Protein AF-A0A8C6R0K9-F1 (afdb_monomer_lite)

Structure (mmCIF, N/CA/C/O backbone):
data_AF-A0A8C6R0K9-F1
#
_entry.id   AF-A0A8C6R0K9-F1
#
loop_
_atom_site.group_PDB
_atom_site.id
_atom_site.type_symbol
_atom_site.label_atom_id
_atom_site.label_alt_id
_atom_site.label_comp_id
_atom_site.label_asym_id
_atom_site.label_entity_id
_atom_site.label_seq_id
_atom_site.pdbx_PDB_ins_code
_atom_site.Cartn_x
_atom_site.Cartn_y
_atom_site.Cartn_z
_atom_site.occupancy
_atom_site.B_iso_or_equiv
_atom_site.auth_seq_id
_atom_site.auth_comp_id
_atom_site.auth_asym_id
_atom_site.auth_atom_id
_atom_site.pdbx_PDB_model_num
ATOM 1 N N . ILE A 1 1 ? -20.930 -14.551 5.138 1.00 81.31 1 ILE A N 1
ATOM 2 C CA . ILE A 1 1 ? -21.920 -14.758 4.053 1.00 81.31 1 ILE A CA 1
ATOM 3 C C . ILE A 1 1 ? -21.919 -13.466 3.255 1.00 81.31 1 ILE A C 1
ATOM 5 O O . ILE A 1 1 ? -22.167 -12.440 3.881 1.00 81.31 1 ILE A O 1
ATOM 9 N N . PRO A 1 2 ? -21.543 -13.492 1.968 1.00 86.44 2 PRO A N 1
ATOM 10 C CA . PRO A 1 2 ? -21.467 -12.281 1.154 1.00 86.44 2 PRO A CA 1
ATOM 11 C C . PRO A 1 2 ? -22.854 -11.650 0.976 1.00 86.44 2 PRO A C 1
ATOM 13 O O . PRO A 1 2 ? -23.863 -12.355 0.981 1.00 86.44 2 PRO A O 1
ATOM 16 N N . VAL A 1 3 ? -22.896 -10.326 0.847 1.00 86.94 3 VAL A N 1
ATOM 17 C CA . VAL A 1 3 ? -24.124 -9.518 0.696 1.00 86.94 3 VAL A CA 1
ATOM 18 C C . VAL A 1 3 ? -24.186 -8.876 -0.693 1.00 86.94 3 VAL A C 1
ATOM 20 O O . VAL A 1 3 ? -25.257 -8.560 -1.212 1.00 86.94 3 VAL A O 1
ATOM 23 N N . THR A 1 4 ? -23.033 -8.683 -1.323 1.00 88.62 4 THR A N 1
ATOM 24 C CA . THR A 1 4 ? -22.867 -8.068 -2.635 1.00 88.62 4 THR A CA 1
ATOM 25 C C . THR A 1 4 ? -22.781 -9.118 -3.736 1.00 88.62 4 THR A C 1
ATOM 27 O O . THR A 1 4 ? -22.272 -10.223 -3.549 1.00 88.62 4 THR A O 1
ATOM 30 N N . LYS A 1 5 ? -23.221 -8.744 -4.944 1.00 88.75 5 LYS A N 1
ATOM 31 C CA . LYS A 1 5 ? -23.063 -9.582 -6.146 1.00 88.75 5 LYS A CA 1
ATOM 32 C C . LYS A 1 5 ? -21.599 -9.978 -6.365 1.00 88.75 5 LYS A C 1
ATOM 34 O O . LYS A 1 5 ? -21.333 -11.112 -6.740 1.00 88.75 5 LYS A O 1
ATOM 39 N N . LEU A 1 6 ? -20.670 -9.053 -6.106 1.00 88.69 6 LEU A N 1
ATOM 40 C CA . LEU A 1 6 ? -19.233 -9.297 -6.202 1.00 88.69 6 LEU A CA 1
ATOM 41 C C . LEU A 1 6 ? -18.771 -10.349 -5.188 1.00 88.69 6 LEU A C 1
ATOM 43 O O . LEU A 1 6 ? -18.130 -11.317 -5.582 1.00 88.69 6 LEU A O 1
ATOM 47 N N . GLY A 1 7 ? -19.156 -10.204 -3.917 1.00 89.31 7 GLY A N 1
ATOM 48 C CA . GLY A 1 7 ? -18.812 -11.156 -2.862 1.00 89.31 7 GLY A CA 1
ATOM 49 C C . GLY A 1 7 ? -19.289 -12.575 -3.162 1.00 89.31 7 GLY A C 1
ATOM 50 O O . GLY A 1 7 ? -18.541 -13.529 -2.966 1.00 89.31 7 GLY A O 1
ATOM 51 N N . HIS A 1 8 ? -20.493 -12.732 -3.725 1.00 88.75 8 HIS A N 1
ATOM 52 C CA . HIS A 1 8 ? -20.971 -14.040 -4.185 1.00 88.75 8 HIS A CA 1
ATOM 53 C C . HIS A 1 8 ? -20.114 -14.609 -5.322 1.00 88.75 8 HIS A C 1
ATOM 55 O O . HIS A 1 8 ? -19.736 -15.774 -5.270 1.00 88.75 8 HIS A O 1
ATOM 61 N N . LEU A 1 9 ? -19.762 -13.800 -6.327 1.00 89.69 9 LEU A N 1
ATOM 62 C CA . LEU A 1 9 ? -18.919 -14.257 -7.438 1.00 89.69 9 LEU A CA 1
ATOM 63 C C . LEU A 1 9 ? -17.517 -14.682 -6.984 1.00 89.69 9 LEU A C 1
ATOM 65 O O . LEU A 1 9 ? -16.972 -15.642 -7.530 1.00 89.69 9 LEU A O 1
ATOM 69 N N . VAL A 1 10 ? -16.946 -13.989 -5.999 1.00 90.25 10 VAL A N 1
ATOM 70 C CA . VAL A 1 10 ? -15.640 -14.328 -5.417 1.00 90.25 10 VAL A CA 1
ATOM 71 C C . VAL A 1 10 ? -15.744 -15.602 -4.579 1.00 90.25 10 VAL A C 1
ATOM 73 O O . VAL A 1 10 ? -14.972 -16.535 -4.784 1.00 90.25 10 VAL A O 1
ATOM 76 N N . ASN A 1 11 ? -16.748 -15.696 -3.704 1.00 89.88 11 ASN A N 1
ATOM 77 C CA . ASN A 1 11 ? -16.975 -16.877 -2.868 1.00 89.88 11 ASN A CA 1
ATOM 78 C C . ASN A 1 11 ? -17.251 -18.146 -3.697 1.00 89.88 11 ASN A C 1
ATOM 80 O O . ASN A 1 11 ? -16.808 -19.234 -3.338 1.00 89.88 11 ASN A O 1
ATOM 84 N N . ASP A 1 12 ? -17.931 -18.001 -4.836 1.00 89.00 12 ASP A N 1
ATOM 85 C CA . ASP A 1 12 ? -18.237 -19.095 -5.764 1.00 89.00 12 ASP A CA 1
ATOM 86 C C . ASP A 1 12 ? -17.083 -19.377 -6.761 1.00 89.00 12 ASP A C 1
ATOM 88 O O . ASP A 1 12 ? -17.256 -20.130 -7.725 1.00 89.00 12 ASP A O 1
ATOM 92 N N . MET A 1 13 ? -15.905 -18.770 -6.549 1.00 87.62 13 MET A N 1
ATOM 93 C CA . MET A 1 13 ? -14.679 -18.899 -7.358 1.00 87.62 13 MET A CA 1
ATOM 94 C C . MET A 1 13 ? -14.855 -18.581 -8.854 1.00 87.62 13 MET A C 1
ATOM 96 O O . MET A 1 13 ? -14.167 -19.146 -9.713 1.00 87.62 13 MET A O 1
ATOM 100 N N . LYS A 1 14 ? -15.790 -17.687 -9.199 1.00 87.69 14 LYS A N 1
ATOM 101 C CA . LYS A 1 14 ? -15.983 -17.213 -10.581 1.00 87.69 14 LYS A CA 1
ATOM 102 C C . LYS A 1 14 ? -14.959 -16.157 -10.966 1.00 87.69 14 LYS A C 1
ATOM 104 O O . LYS A 1 14 ? -14.466 -16.193 -12.087 1.00 87.69 14 LYS A O 1
ATOM 109 N N . ILE A 1 15 ? -14.641 -15.272 -10.027 1.00 87.25 15 ILE A N 1
ATOM 110 C CA . ILE A 1 15 ? -13.571 -14.282 -10.149 1.00 87.25 15 ILE A CA 1
ATOM 111 C C . ILE A 1 15 ? -12.335 -14.867 -9.479 1.00 87.25 15 ILE A C 1
ATOM 113 O O . ILE A 1 15 ? -12.390 -15.244 -8.307 1.00 87.25 15 ILE A O 1
ATOM 117 N N . LYS A 1 16 ? -11.241 -14.985 -10.232 1.00 83.44 16 LYS A N 1
ATOM 118 C CA . LYS A 1 16 ? -10.017 -15.657 -9.761 1.00 83.44 16 LYS A CA 1
ATOM 119 C C . LYS A 1 16 ? -8.921 -14.694 -9.330 1.00 83.44 16 LYS A C 1
ATOM 121 O O . LYS A 1 16 ? -8.018 -15.117 -8.615 1.00 83.44 16 LYS A O 1
ATOM 126 N N . SER A 1 17 ? -8.978 -13.440 -9.768 1.00 84.44 17 SER A N 1
ATOM 127 C CA . SER A 1 17 ? -7.954 -12.439 -9.481 1.00 84.44 17 SER A CA 1
ATOM 128 C C . SER A 1 17 ? -8.564 -11.089 -9.115 1.00 84.44 17 SER A C 1
ATOM 130 O O . SER A 1 17 ? -9.645 -10.719 -9.578 1.00 84.44 17 SER A O 1
ATOM 132 N N . LEU A 1 18 ? -7.835 -10.328 -8.294 1.00 82.62 18 LEU A N 1
ATOM 133 C CA . LEU A 1 18 ? -8.159 -8.931 -7.992 1.00 82.62 18 LEU A CA 1
ATOM 134 C C . LEU A 1 18 ? -8.084 -8.046 -9.244 1.00 82.62 18 LEU A C 1
ATOM 136 O O . LEU A 1 18 ? -8.864 -7.107 -9.370 1.00 82.62 18 LEU A O 1
ATOM 140 N N . GLU A 1 19 ? -7.207 -8.376 -10.197 1.00 80.88 19 GLU A N 1
ATOM 141 C CA . GLU A 1 19 ? -7.066 -7.666 -11.474 1.00 80.88 19 GLU A CA 1
ATOM 142 C C . GLU A 1 19 ? -8.391 -7.583 -12.242 1.00 80.88 19 GLU A C 1
ATOM 144 O O . GLU A 1 19 ? -8.747 -6.515 -12.730 1.00 80.88 19 GLU A O 1
ATOM 149 N N . GLU A 1 20 ? -9.173 -8.667 -12.294 1.00 83.56 20 GLU A N 1
ATOM 150 C CA . GLU A 1 20 ? -10.482 -8.670 -12.963 1.00 83.56 20 GLU A CA 1
ATOM 151 C C . GLU A 1 20 ? -11.452 -7.649 -12.345 1.00 83.56 20 GLU A C 1
ATOM 153 O O . GLU A 1 20 ? -12.212 -6.994 -13.057 1.00 83.56 20 GLU A O 1
ATOM 158 N N . ILE A 1 21 ? -11.416 -7.475 -11.022 1.00 86.88 21 ILE A N 1
ATOM 159 C CA . ILE A 1 21 ? -12.263 -6.510 -10.299 1.00 86.88 21 ILE A CA 1
ATOM 160 C C . ILE A 1 21 ? -11.846 -5.079 -10.654 1.00 86.88 21 ILE A C 1
ATOM 162 O O . ILE A 1 21 ? -12.682 -4.204 -10.905 1.00 86.88 21 ILE A O 1
ATOM 166 N N . TYR A 1 22 ? -10.537 -4.890 -10.707 1.00 83.12 22 TYR A N 1
ATOM 167 C CA . TYR A 1 22 ? -9.827 -3.660 -10.990 1.00 83.12 22 TYR A CA 1
ATOM 168 C C . TYR A 1 22 ? -10.049 -3.140 -12.415 1.00 83.12 22 TYR A C 1
ATOM 170 O O . TYR A 1 22 ? -10.328 -1.953 -12.574 1.00 83.12 22 TYR A O 1
ATOM 178 N N . VAL A 1 23 ? -10.032 -4.004 -13.439 1.00 84.56 23 VAL A N 1
ATOM 179 C CA . VAL A 1 23 ? -10.287 -3.609 -14.844 1.00 84.56 23 VAL A CA 1
ATOM 180 C C . VAL A 1 23 ? -11.635 -2.908 -15.011 1.00 84.56 23 VAL A C 1
ATOM 182 O O . VAL A 1 23 ? -11.760 -1.949 -15.772 1.00 84.56 23 VAL A O 1
ATOM 185 N N . PHE A 1 24 ? -12.654 -3.383 -14.302 1.00 84.19 24 PHE A N 1
ATOM 186 C CA . PHE A 1 24 ? -14.007 -2.839 -14.395 1.00 84.19 24 PHE A CA 1
ATOM 187 C C . PHE A 1 24 ? 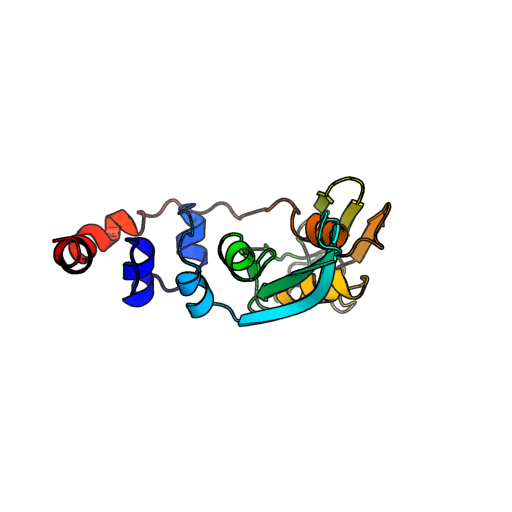-14.308 -1.767 -13.343 1.00 84.19 24 PHE A C 1
ATOM 189 O O . PHE A 1 24 ? -15.446 -1.298 -13.271 1.00 84.19 24 PHE A O 1
ATOM 196 N N . SER A 1 25 ? -13.318 -1.379 -12.532 1.00 84.25 25 SER A N 1
ATOM 197 C CA . SER A 1 25 ? -13.457 -0.386 -11.461 1.00 84.25 25 SER A CA 1
ATOM 198 C C . SER A 1 25 ? -14.642 -0.671 -10.530 1.00 84.25 25 SER A C 1
ATOM 200 O O . SER A 1 25 ? -15.350 0.245 -10.099 1.00 84.25 25 SER A O 1
ATOM 202 N N . HIS A 1 26 ? -14.902 -1.949 -10.236 1.00 85.88 26 HIS A N 1
ATOM 203 C CA . HIS A 1 26 ? -15.983 -2.312 -9.326 1.00 85.88 26 HIS A CA 1
ATOM 204 C C . HIS A 1 26 ? -15.613 -1.935 -7.887 1.00 85.88 26 HIS A C 1
ATOM 206 O O . HIS A 1 26 ? -14.518 -2.264 -7.432 1.00 85.88 26 HIS A O 1
ATOM 212 N N . PRO A 1 27 ? -16.516 -1.283 -7.135 1.00 85.06 27 PRO A N 1
ATOM 213 C CA . PRO A 1 27 ? -16.225 -0.905 -5.763 1.00 85.06 27 PRO A CA 1
ATOM 214 C C . PRO A 1 27 ? -16.143 -2.144 -4.865 1.00 85.06 27 PRO A C 1
ATOM 216 O O . PRO A 1 27 ? -17.085 -2.937 -4.790 1.00 85.06 27 PRO A O 1
ATOM 219 N N . LEU A 1 28 ? -15.033 -2.270 -4.139 1.00 85.19 28 LEU A N 1
ATOM 220 C CA . LEU A 1 28 ? -14.861 -3.253 -3.074 1.00 85.19 28 LEU A CA 1
ATOM 221 C C . LEU A 1 28 ? -15.581 -2.734 -1.825 1.00 85.19 28 LEU A C 1
ATOM 223 O O . LEU A 1 28 ? -15.216 -1.699 -1.275 1.00 85.19 28 LEU A O 1
ATOM 227 N N . GLN A 1 29 ? -16.651 -3.421 -1.420 1.00 84.88 29 GLN A N 1
ATOM 228 C CA . GLN A 1 29 ? -17.478 -3.051 -0.259 1.00 84.88 29 GLN A CA 1
ATOM 229 C C . GLN A 1 29 ? -17.344 -4.032 0.910 1.00 84.88 29 GLN A C 1
ATOM 231 O O . GLN A 1 29 ? -17.671 -3.684 2.042 1.00 84.88 29 GLN A O 1
ATOM 236 N N . GLU A 1 30 ? -16.855 -5.240 0.640 1.00 85.12 30 GLU A N 1
ATOM 237 C CA . GLU A 1 30 ? -16.671 -6.308 1.620 1.00 85.12 30 GLU A CA 1
ATOM 238 C C . GLU A 1 30 ? -15.176 -6.551 1.810 1.00 85.12 30 GLU A C 1
ATOM 240 O O . GLU A 1 30 ? -14.448 -6.775 0.841 1.00 85.12 30 GLU A O 1
ATOM 245 N N . SER A 1 31 ? -14.713 -6.508 3.060 1.00 83.69 31 SER A N 1
ATOM 246 C CA . SER A 1 31 ? -13.320 -6.811 3.405 1.00 83.69 31 SER A CA 1
ATOM 247 C C . SER A 1 31 ? -12.971 -8.279 3.165 1.00 83.69 31 SER A C 1
ATOM 249 O O . SER A 1 31 ? -11.833 -8.600 2.839 1.00 83.69 31 SER A O 1
ATOM 251 N N . GLU A 1 32 ? -13.963 -9.158 3.276 1.00 85.31 32 GLU A N 1
ATOM 252 C CA . GLU A 1 32 ? -13.837 -10.604 3.124 1.00 85.31 32 GLU A CA 1
ATOM 253 C C . GLU A 1 32 ? -13.384 -11.002 1.714 1.00 85.31 32 GLU A C 1
ATOM 255 O O . GLU A 1 32 ? -12.716 -12.018 1.547 1.00 85.31 32 GLU A O 1
ATOM 260 N N . ILE A 1 33 ? -13.705 -10.184 0.705 1.00 85.62 33 ILE A N 1
ATOM 261 C CA . ILE A 1 33 ? -13.233 -10.381 -0.671 1.00 85.62 33 ILE A CA 1
ATOM 262 C C . ILE A 1 33 ? -11.706 -10.339 -0.716 1.00 85.62 33 ILE A C 1
ATOM 264 O O . ILE A 1 33 ? -11.093 -11.102 -1.448 1.00 85.62 33 ILE A O 1
ATOM 268 N N . ILE A 1 34 ? -11.091 -9.464 0.071 1.00 82.00 34 ILE A N 1
ATOM 269 C CA . ILE A 1 34 ? -9.650 -9.205 0.028 1.00 82.00 34 ILE A CA 1
ATOM 270 C C . ILE A 1 34 ? -8.908 -10.178 0.930 1.00 82.00 34 ILE A C 1
ATOM 272 O O . ILE A 1 34 ? -7.828 -10.621 0.562 1.00 82.00 34 ILE A O 1
ATOM 276 N N . ASP A 1 35 ? -9.537 -10.606 2.024 1.00 81.62 35 ASP A N 1
ATOM 277 C CA . ASP A 1 35 ? -9.027 -11.672 2.898 1.00 81.62 35 ASP A CA 1
ATOM 278 C C . ASP A 1 35 ? -8.884 -13.009 2.175 1.00 81.62 35 ASP A C 1
ATOM 280 O O . ASP A 1 35 ? -8.060 -13.841 2.549 1.00 81.62 35 ASP A O 1
ATOM 284 N N . PHE A 1 36 ? -9.680 -13.222 1.127 1.00 81.19 36 PHE A N 1
ATOM 285 C CA . PHE A 1 36 ? -9.529 -14.381 0.259 1.00 81.19 36 PHE A CA 1
ATOM 286 C C . PHE A 1 36 ? -8.238 -14.328 -0.577 1.00 81.19 36 PHE A C 1
ATOM 288 O O . PHE A 1 36 ? -7.678 -15.376 -0.894 1.00 81.19 36 PHE A O 1
ATOM 295 N N . PHE A 1 37 ? -7.761 -13.130 -0.932 1.00 77.25 37 PHE A N 1
ATOM 296 C CA . PHE A 1 37 ? -6.633 -12.939 -1.848 1.00 77.25 37 PHE A CA 1
ATOM 297 C C . PHE A 1 37 ? -5.314 -12.572 -1.153 1.00 77.25 37 PHE A C 1
ATOM 299 O O . PHE A 1 37 ? -4.261 -13.005 -1.616 1.00 77.25 37 PHE A O 1
ATOM 306 N N . LEU A 1 38 ? -5.340 -11.782 -0.075 1.00 77.88 38 LEU A N 1
ATOM 307 C CA . LEU A 1 38 ? -4.157 -11.138 0.508 1.00 77.88 38 LEU A CA 1
ATOM 308 C C . LEU A 1 38 ? -4.011 -11.404 2.014 1.00 77.88 38 LEU A C 1
ATOM 310 O O . LEU A 1 38 ? -4.980 -11.673 2.719 1.00 77.88 38 LEU A O 1
ATOM 314 N N . GLY A 1 39 ? -2.774 -11.288 2.512 1.00 72.25 39 GLY A N 1
ATOM 315 C CA . GLY A 1 39 ? -2.443 -11.369 3.938 1.00 72.25 39 GLY A CA 1
ATOM 316 C C . GLY A 1 39 ? -2.232 -9.999 4.597 1.00 72.25 39 GLY A C 1
ATOM 317 O O . GLY A 1 39 ? -1.793 -9.046 3.951 1.00 72.25 39 GLY A O 1
ATOM 318 N N . ASP A 1 40 ? -2.493 -9.925 5.907 1.00 76.56 40 ASP A N 1
ATOM 319 C CA . ASP A 1 40 ? -2.407 -8.697 6.713 1.00 76.56 40 ASP A CA 1
ATOM 320 C C . ASP A 1 40 ? -1.091 -8.616 7.526 1.00 76.56 40 ASP A C 1
ATOM 322 O O . ASP A 1 40 ? -0.721 -9.564 8.221 1.00 76.56 40 ASP A O 1
ATOM 326 N N . GLU A 1 41 ? -0.426 -7.452 7.556 1.00 76.62 41 GLU A N 1
ATOM 327 C CA . GLU A 1 41 ? 0.674 -7.131 8.487 1.00 76.62 41 GLU A CA 1
ATOM 328 C C . GLU A 1 41 ? 0.426 -5.798 9.218 1.00 76.62 41 GLU A C 1
ATOM 330 O O . GLU A 1 41 ? 0.020 -4.787 8.642 1.00 76.62 41 GLU A O 1
ATOM 335 N N . VAL A 1 42 ? 0.721 -5.756 10.520 1.00 79.88 42 VAL A N 1
ATOM 336 C CA . VAL A 1 42 ? 0.574 -4.546 11.343 1.00 79.88 42 VAL A CA 1
ATOM 337 C C . VAL A 1 42 ? 1.873 -3.732 11.356 1.00 79.88 42 VAL A C 1
ATOM 339 O O . VAL A 1 42 ? 2.921 -4.218 11.776 1.00 79.88 42 VAL A O 1
ATOM 342 N N . LEU A 1 43 ? 1.801 -2.450 10.984 1.00 77.69 43 LEU A N 1
ATOM 343 C CA . LEU A 1 43 ? 2.941 -1.527 11.035 1.00 77.69 43 LEU A CA 1
ATOM 344 C C . LEU A 1 43 ? 3.183 -0.962 12.438 1.00 77.69 43 LEU A C 1
ATOM 346 O O . LEU A 1 43 ? 4.292 -1.029 12.968 1.00 77.69 43 LEU A O 1
ATOM 350 N N . LYS A 1 44 ? 2.166 -0.308 13.013 1.00 82.50 44 LYS A N 1
ATOM 351 C CA . LYS A 1 44 ? 2.269 0.378 14.308 1.00 82.50 44 LYS A CA 1
ATOM 352 C C . LYS A 1 44 ? 0.899 0.543 14.944 1.00 82.50 44 LYS A C 1
ATOM 354 O O . LYS A 1 44 ? -0.050 0.965 14.289 1.00 82.50 44 LYS A O 1
ATOM 359 N N . ILE A 1 45 ? 0.836 0.323 16.250 1.00 87.25 45 ILE A N 1
ATOM 360 C CA . ILE A 1 45 ? -0.306 0.689 17.087 1.00 87.25 45 ILE A CA 1
ATOM 361 C C . ILE A 1 45 ? 0.100 1.911 17.909 1.00 87.25 45 ILE A C 1
ATOM 363 O O . ILE A 1 45 ? 1.196 1.957 18.467 1.00 87.25 45 ILE A O 1
ATOM 367 N N . MET A 1 46 ? -0.755 2.928 17.956 1.00 85.25 46 MET A N 1
ATOM 368 C CA . MET A 1 46 ? -0.535 4.122 18.768 1.00 85.25 46 MET A CA 1
ATOM 369 C C . MET A 1 46 ? -1.767 4.444 19.624 1.00 85.25 46 MET A C 1
ATOM 371 O O . MET A 1 46 ? -2.886 4.427 19.104 1.00 85.25 46 MET A O 1
ATOM 375 N N . PRO A 1 47 ? -1.593 4.743 20.923 1.00 91.25 47 PRO A N 1
ATOM 376 C CA . PRO A 1 47 ? -2.671 5.266 21.746 1.00 91.25 47 PRO A CA 1
ATOM 377 C C . PRO A 1 47 ? -2.951 6.725 21.368 1.00 91.25 47 PRO A C 1
ATOM 379 O O . PRO A 1 47 ? -2.038 7.526 21.177 1.00 91.25 47 PRO A O 1
ATOM 382 N N . VAL A 1 48 ? -4.227 7.075 21.275 1.00 90.44 48 VAL A N 1
ATOM 383 C CA . VAL A 1 48 ? -4.733 8.429 21.049 1.00 90.44 48 VAL A CA 1
ATOM 384 C C . VAL A 1 48 ? -5.711 8.735 22.172 1.00 90.44 48 VAL A C 1
ATOM 386 O O . VAL A 1 48 ? -6.605 7.940 22.451 1.00 90.44 48 VAL A O 1
ATOM 389 N N . GLN A 1 49 ? -5.549 9.874 22.833 1.00 92.25 49 GLN A N 1
ATOM 390 C CA . GLN A 1 49 ? -6.340 10.226 24.009 1.00 92.25 49 GLN A CA 1
ATOM 391 C C . GLN A 1 49 ? -7.195 11.459 23.722 1.00 92.25 49 GLN A C 1
ATOM 393 O O . GLN A 1 49 ? -6.706 12.449 23.178 1.00 92.25 49 GLN A O 1
ATOM 398 N N . LYS A 1 50 ? -8.478 11.399 24.087 1.00 94.56 50 LYS A N 1
ATOM 399 C CA . LYS A 1 50 ? -9.404 12.534 24.064 1.00 94.56 50 LYS A CA 1
ATOM 400 C C . LYS A 1 50 ? -9.702 12.957 25.498 1.00 94.56 50 LYS A C 1
ATOM 402 O O . LYS A 1 50 ? -10.156 12.142 26.297 1.00 94.56 50 LYS A O 1
ATOM 407 N N . GLN A 1 51 ? -9.504 14.234 25.810 1.00 95.31 51 GLN A N 1
ATOM 408 C CA . GLN A 1 51 ? -9.900 14.787 27.103 1.00 95.31 51 GLN A CA 1
ATOM 409 C C . GLN A 1 51 ? -11.431 14.889 27.194 1.00 95.31 51 GLN A C 1
ATOM 411 O O . GLN A 1 51 ? -12.084 15.400 26.280 1.00 95.31 51 GLN A O 1
ATOM 416 N N . THR A 1 52 ? -12.005 14.410 28.295 1.00 94.75 52 THR A N 1
ATOM 417 C CA . THR A 1 52 ? -13.428 14.539 28.644 1.00 94.75 52 THR A CA 1
ATOM 418 C C . THR A 1 52 ? -13.574 15.105 30.058 1.00 94.75 52 THR A C 1
ATOM 420 O O . THR A 1 52 ? -12.592 15.200 30.795 1.00 94.75 52 THR A O 1
ATOM 423 N N . GLN A 1 53 ? -14.792 15.487 30.457 1.00 93.88 53 GLN A N 1
ATOM 424 C CA . GLN A 1 53 ? -15.045 15.978 31.820 1.00 93.88 53 GLN A CA 1
ATOM 425 C C . GLN A 1 53 ? -14.757 14.914 32.892 1.00 93.88 53 GLN A C 1
ATOM 427 O O . GLN A 1 53 ? -14.276 15.252 33.965 1.00 9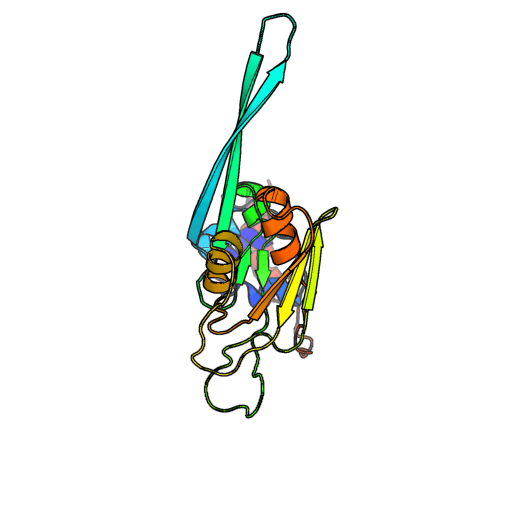3.88 53 GLN A O 1
ATOM 432 N N . ALA A 1 54 ? -14.979 13.634 32.579 1.00 93.00 54 ALA A N 1
ATOM 433 C CA . ALA A 1 54 ? -14.700 12.509 33.472 1.00 93.00 54 ALA A CA 1
ATOM 434 C C . ALA A 1 54 ? -13.238 12.012 33.403 1.00 93.00 54 ALA A C 1
ATOM 436 O O . ALA A 1 54 ? -12.931 10.937 33.911 1.00 93.00 54 ALA A O 1
ATOM 437 N N . GLY A 1 55 ? -12.333 12.764 32.762 1.00 93.25 55 GLY A N 1
ATOM 438 C CA . GLY A 1 55 ? -10.921 12.407 32.601 1.00 93.25 55 GLY A CA 1
ATOM 439 C C . GLY A 1 55 ? -10.528 12.082 31.158 1.00 93.25 55 GLY A C 1
ATOM 440 O O . GLY A 1 55 ? -11.160 12.530 30.198 1.00 93.25 55 GLY A O 1
ATOM 441 N N . GLN A 1 56 ? -9.446 11.324 30.987 1.00 91.88 56 GLN A N 1
ATOM 442 C CA . GLN A 1 56 ? -8.916 10.966 29.670 1.00 91.88 56 GLN A CA 1
ATOM 443 C C . GLN A 1 56 ? -9.586 9.705 29.123 1.00 91.88 56 GLN A C 1
ATOM 445 O O . GLN A 1 56 ? -9.559 8.650 29.751 1.00 91.88 56 GLN A O 1
ATOM 450 N N . LEU A 1 57 ? -10.139 9.799 27.913 1.00 92.75 57 LEU A N 1
ATOM 451 C CA . LEU A 1 57 ? -10.648 8.657 27.162 1.00 92.75 57 LEU A CA 1
ATOM 452 C C . LEU A 1 57 ? -9.599 8.230 26.131 1.00 92.75 57 LEU A C 1
ATOM 454 O O . LEU A 1 57 ? -9.377 8.922 25.135 1.00 92.75 57 LEU A O 1
ATOM 458 N N . ALA A 1 58 ? -8.951 7.090 26.367 1.00 91.75 58 ALA A N 1
ATOM 459 C CA . ALA A 1 58 ? -7.960 6.518 25.461 1.00 91.75 58 ALA A CA 1
ATOM 460 C C . ALA A 1 58 ? -8.613 5.626 24.393 1.00 91.75 58 ALA A C 1
ATOM 462 O O . ALA A 1 58 ? -9.517 4.841 24.673 1.00 91.75 58 ALA A O 1
ATOM 463 N N . LYS A 1 59 ? -8.129 5.734 23.158 1.00 91.50 59 LYS A N 1
ATOM 464 C CA . LYS A 1 59 ? -8.421 4.844 22.032 1.00 91.50 59 LYS A CA 1
ATOM 465 C C . LYS A 1 59 ? -7.106 4.392 21.413 1.00 91.50 59 LYS A C 1
ATOM 467 O O . LYS A 1 59 ? -6.094 5.071 21.546 1.00 91.50 59 LYS A O 1
ATOM 472 N N . PHE A 1 60 ? -7.118 3.283 20.691 1.00 88.44 60 PHE A N 1
ATOM 473 C CA . PHE A 1 60 ? -5.957 2.837 19.927 1.00 88.44 60 PHE A CA 1
ATOM 474 C C . PHE A 1 60 ? -6.208 3.035 18.437 1.00 88.44 60 PHE A C 1
ATOM 476 O O . PHE A 1 60 ? -7.283 2.718 17.931 1.00 88.44 60 PHE A O 1
ATOM 483 N N . LYS A 1 61 ? -5.208 3.565 17.735 1.00 84.94 61 LYS A N 1
ATOM 484 C CA . LYS A 1 61 ? -5.169 3.637 16.276 1.00 84.94 61 LYS A CA 1
ATOM 485 C C . LYS A 1 61 ? -4.103 2.667 15.781 1.00 84.94 61 LYS A C 1
ATOM 487 O O . LYS A 1 61 ? -2.937 2.800 16.146 1.00 84.94 61 LYS A O 1
ATOM 492 N N . ALA A 1 62 ? -4.509 1.704 14.963 1.00 83.69 62 ALA A N 1
ATOM 493 C CA . ALA A 1 62 ? -3.613 0.745 14.330 1.00 83.69 62 ALA A CA 1
ATOM 494 C C . ALA A 1 62 ? -3.413 1.098 12.851 1.00 83.69 62 ALA A C 1
ATOM 496 O O . ALA A 1 62 ? -4.373 1.396 12.140 1.00 83.69 62 ALA A O 1
ATOM 497 N N . PHE A 1 63 ? -2.161 1.052 12.405 1.00 79.38 63 PHE A N 1
ATOM 498 C CA . PHE A 1 63 ? -1.775 1.111 11.000 1.00 79.38 63 PHE A CA 1
ATOM 499 C C . PHE A 1 63 ? -1.442 -0.303 10.551 1.00 79.38 63 PHE A C 1
ATOM 501 O O . PHE A 1 63 ? -0.589 -0.955 11.154 1.00 79.38 63 PHE A O 1
ATOM 508 N N . VAL A 1 64 ? -2.144 -0.756 9.522 1.00 79.50 64 VAL A N 1
ATOM 509 C CA . VAL A 1 64 ? -2.059 -2.104 8.959 1.00 79.50 64 VAL A CA 1
ATOM 510 C C . VAL A 1 64 ? -1.877 -1.952 7.466 1.00 79.50 64 VAL A C 1
ATOM 512 O O . VAL A 1 64 ? -2.373 -0.984 6.889 1.00 79.50 64 VAL A O 1
ATOM 515 N N . THR A 1 65 ? -1.123 -2.869 6.894 1.00 74.31 65 THR A N 1
ATOM 516 C CA . THR A 1 65 ? -0.774 -2.945 5.485 1.00 74.31 65 THR A CA 1
ATOM 517 C C . THR A 1 65 ? -1.032 -4.353 5.016 1.00 74.31 65 THR A C 1
ATOM 519 O O . THR A 1 65 ? -0.769 -5.304 5.746 1.00 74.31 65 THR A O 1
ATOM 522 N N . ILE A 1 66 ? -1.577 -4.466 3.818 1.00 75.69 66 ILE A N 1
ATOM 523 C CA . ILE A 1 66 ? -2.078 -5.726 3.281 1.00 75.69 66 ILE A CA 1
ATOM 524 C C . ILE A 1 66 ? -1.471 -5.872 1.899 1.00 75.69 66 ILE A C 1
ATOM 526 O O . ILE A 1 66 ? -1.574 -4.933 1.105 1.00 75.69 66 ILE A O 1
ATOM 530 N N . GLY A 1 67 ? -0.823 -6.997 1.627 1.00 70.81 67 GLY A N 1
ATOM 531 C CA . GLY A 1 67 ? -0.151 -7.217 0.352 1.00 70.81 67 GLY A CA 1
ATOM 532 C C . GLY A 1 67 ? 0.393 -8.630 0.207 1.00 70.81 67 GLY A C 1
ATOM 533 O O . GLY A 1 67 ? 0.631 -9.333 1.190 1.00 70.81 67 GLY A O 1
ATOM 534 N N . ASP A 1 68 ? 0.576 -9.035 -1.039 1.00 71.44 68 ASP A N 1
ATOM 535 C CA . ASP A 1 68 ? 0.982 -10.370 -1.479 1.00 71.44 68 ASP A CA 1
ATOM 536 C C . ASP A 1 68 ? 2.440 -10.427 -1.941 1.00 71.44 68 ASP A C 1
ATOM 538 O O . ASP A 1 68 ? 2.812 -11.359 -2.642 1.00 71.44 68 ASP A O 1
ATOM 542 N N . TYR A 1 69 ? 3.290 -9.462 -1.561 1.00 69.75 69 TYR A N 1
ATOM 543 C CA . TYR A 1 69 ? 4.706 -9.391 -1.968 1.00 69.75 69 TYR A CA 1
ATOM 544 C C . TYR A 1 69 ? 4.920 -9.453 -3.507 1.00 69.75 69 TYR A C 1
ATOM 546 O O . TYR A 1 69 ? 6.064 -9.495 -3.951 1.00 69.75 69 TYR A O 1
ATOM 554 N N . ASN A 1 70 ? 3.852 -9.436 -4.319 1.00 61.91 70 ASN A N 1
ATOM 555 C CA . ASN A 1 70 ? 3.819 -9.780 -5.744 1.00 61.91 70 ASN A CA 1
ATOM 556 C C . ASN A 1 70 ? 2.776 -8.919 -6.496 1.00 61.91 70 ASN A C 1
ATOM 558 O O . ASN A 1 70 ? 1.931 -9.462 -7.188 1.00 61.91 70 ASN A O 1
ATOM 562 N N . ASP A 1 71 ? 2.882 -7.585 -6.419 1.00 55.53 71 ASP A N 1
ATOM 563 C CA . ASP A 1 71 ? 2.120 -6.580 -7.205 1.00 55.53 71 ASP A CA 1
ATOM 564 C C . ASP A 1 71 ? 0.889 -5.918 -6.549 1.00 55.53 71 ASP A C 1
ATOM 566 O O . ASP A 1 71 ? 0.364 -4.945 -7.108 1.00 55.53 71 ASP A O 1
ATOM 570 N N . CYS A 1 72 ? 0.446 -6.327 -5.353 1.00 54.75 72 CYS A N 1
ATOM 571 C CA . CYS A 1 72 ? -0.704 -5.697 -4.694 1.00 54.75 72 CYS A CA 1
ATOM 572 C C . CYS A 1 72 ? -0.366 -5.097 -3.324 1.00 54.75 72 CYS A C 1
ATOM 574 O O . CYS A 1 72 ? 0.196 -5.758 -2.449 1.00 54.75 72 CYS A O 1
ATOM 576 N N . TRP A 1 73 ? -0.755 -3.836 -3.095 1.00 54.75 73 TRP A N 1
ATOM 577 C CA . TRP A 1 73 ? -0.651 -3.223 -1.772 1.00 54.75 73 TRP A CA 1
ATOM 578 C C . TRP A 1 73 ? -1.905 -2.408 -1.419 1.00 54.75 73 TRP A C 1
ATOM 580 O O . TRP A 1 73 ? -2.468 -1.671 -2.222 1.00 54.75 73 TRP A O 1
ATOM 590 N N . SER A 1 74 ? -2.369 -2.552 -0.179 1.00 48.78 74 SER A N 1
ATOM 591 C CA . SER A 1 74 ? -3.566 -1.901 0.352 1.00 48.78 74 SER A CA 1
ATOM 592 C C . SER A 1 74 ? -3.276 -0.871 1.442 1.00 48.78 74 SER A C 1
ATOM 594 O O . SER A 1 74 ? -2.305 -0.999 2.198 1.00 48.78 74 SER A O 1
ATOM 596 N N . GLY A 1 75 ? -4.154 0.140 1.508 1.00 45.50 75 GLY A N 1
ATOM 597 C CA . GLY A 1 75 ? -4.137 1.276 2.439 1.00 45.50 75 GLY A CA 1
ATOM 598 C C . GLY A 1 75 ? -4.299 0.891 3.915 1.00 45.50 75 GLY A C 1
ATOM 599 O O . GLY A 1 75 ? -3.934 -0.206 4.317 1.00 45.50 75 GLY A O 1
ATOM 600 N N . TRP A 1 76 ? -4.796 1.791 4.780 1.00 42.72 76 TRP A N 1
ATOM 601 C CA . TRP A 1 76 ? -4.672 1.600 6.241 1.00 42.72 76 TRP A CA 1
ATOM 602 C C . TRP A 1 76 ? -5.946 1.679 7.046 1.00 42.72 76 TRP A C 1
ATOM 604 O O . TRP A 1 76 ? -6.860 2.432 6.726 1.00 42.72 76 TRP A O 1
ATOM 614 N N . ILE A 1 77 ? -5.851 1.013 8.205 1.00 43.91 77 ILE A N 1
ATOM 615 C CA . ILE A 1 77 ? -6.901 0.664 9.168 1.00 43.91 77 ILE A CA 1
ATOM 616 C C . ILE A 1 77 ? -7.582 -0.616 8.710 1.00 43.91 77 ILE A C 1
ATOM 618 O O . ILE A 1 77 ? -8.308 -0.565 7.746 1.00 43.91 77 ILE A O 1
ATOM 622 N N . ILE A 1 78 ? -7.382 -1.728 9.421 1.00 57.12 78 ILE A N 1
ATOM 623 C CA . ILE A 1 78 ? -7.762 -3.114 9.055 1.00 57.12 78 ILE A CA 1
ATOM 624 C C . ILE A 1 78 ? -8.926 -3.235 8.049 1.00 57.12 78 ILE A C 1
ATOM 626 O O . ILE A 1 78 ? -8.739 -3.810 6.991 1.00 57.12 78 ILE A O 1
ATOM 630 N N . ILE A 1 79 ? -10.103 -2.669 8.333 1.00 57.59 79 ILE A N 1
ATOM 631 C CA . ILE A 1 79 ? -11.269 -2.764 7.433 1.00 57.59 79 ILE A CA 1
ATOM 632 C C . ILE A 1 79 ? -11.179 -1.776 6.258 1.00 57.59 79 ILE A C 1
ATOM 634 O O . ILE A 1 79 ? -11.441 -2.137 5.121 1.00 57.59 79 ILE A O 1
ATOM 638 N N . LEU A 1 80 ? -10.783 -0.528 6.511 1.00 61.22 80 LEU A N 1
ATOM 639 C CA . LEU A 1 80 ? -10.666 0.506 5.477 1.00 61.22 80 LEU A CA 1
ATOM 640 C C . LEU A 1 80 ? -9.479 0.254 4.530 1.00 61.22 80 LEU A C 1
ATOM 642 O O . LEU A 1 80 ? -9.564 0.554 3.350 1.00 61.22 80 LEU A O 1
ATOM 646 N N . ALA A 1 81 ? -8.412 -0.336 5.070 1.00 58.47 81 ALA A N 1
ATOM 647 C CA . ALA A 1 81 ? -7.212 -0.806 4.400 1.00 58.47 81 ALA A CA 1
ATOM 648 C C . ALA A 1 81 ? -7.553 -1.795 3.307 1.00 58.47 81 ALA A C 1
ATOM 650 O O . ALA A 1 81 ? -7.099 -1.621 2.183 1.00 58.47 81 ALA A O 1
ATOM 651 N N . LYS A 1 82 ? -8.385 -2.783 3.660 1.00 63.75 82 LYS A N 1
ATOM 652 C CA . LYS A 1 82 ? -8.932 -3.767 2.734 1.00 63.75 82 LYS A CA 1
ATOM 653 C C . LYS A 1 82 ? -9.668 -3.022 1.630 1.00 63.75 82 LYS A C 1
ATOM 655 O O . LYS A 1 82 ? -9.252 -3.049 0.493 1.00 63.75 82 LYS A O 1
ATOM 660 N N . LEU A 1 83 ? -10.675 -2.220 1.950 1.00 68.69 83 LEU A N 1
ATOM 661 C CA . LEU A 1 83 ? -11.495 -1.570 0.916 1.00 68.69 83 LEU A CA 1
ATOM 662 C C . LEU A 1 83 ? -10.712 -0.641 -0.040 1.00 68.69 83 LEU A C 1
ATOM 664 O O . LEU A 1 83 ? -11.172 -0.388 -1.151 1.00 68.69 83 LEU A O 1
ATOM 668 N N . SER A 1 84 ? -9.544 -0.143 0.375 1.00 71.50 84 SER A N 1
ATOM 669 C CA . SER A 1 84 ? -8.651 0.701 -0.423 1.00 71.50 84 SER A CA 1
ATOM 670 C C . SER A 1 84 ? -7.394 -0.052 -0.880 1.00 71.50 84 SER A C 1
ATOM 672 O O . SER A 1 84 ? -6.273 0.382 -0.591 1.00 71.50 84 SER A O 1
ATOM 674 N N . THR A 1 85 ? -7.550 -1.195 -1.541 1.00 72.50 85 THR A N 1
ATOM 675 C CA . THR A 1 85 ? -6.432 -1.869 -2.210 1.00 72.50 85 THR A CA 1
ATOM 676 C C . THR A 1 85 ? -6.172 -1.242 -3.579 1.00 72.50 85 THR A C 1
ATOM 678 O O . THR A 1 85 ? -7.106 -0.887 -4.297 1.00 72.50 85 THR A O 1
ATOM 681 N N . ILE A 1 86 ? -4.894 -1.057 -3.914 1.00 75.06 86 ILE A N 1
ATOM 682 C CA . ILE A 1 86 ? -4.445 -0.531 -5.203 1.00 75.06 86 ILE A CA 1
ATOM 683 C C . ILE A 1 86 ? -3.373 -1.481 -5.755 1.00 75.06 86 ILE A C 1
ATOM 685 O O . ILE A 1 86 ? -2.469 -1.917 -5.040 1.00 75.06 86 ILE A O 1
ATOM 689 N N . SER A 1 87 ? -3.482 -1.841 -7.031 1.00 73.38 87 SER A N 1
ATOM 690 C CA . SER A 1 87 ? -2.457 -2.626 -7.725 1.00 73.38 87 SER A CA 1
ATOM 691 C C . SER A 1 87 ? -1.353 -1.709 -8.235 1.00 73.38 87 SER A C 1
ATOM 693 O O . SER A 1 87 ? -1.646 -0.747 -8.940 1.00 73.38 87 SER A O 1
ATOM 695 N N . LEU A 1 88 ? -0.091 -2.029 -7.948 1.00 76.31 88 LEU A N 1
ATOM 696 C CA . LEU A 1 88 ? 1.041 -1.222 -8.398 1.00 76.31 88 LEU A CA 1
ATOM 697 C C . LEU A 1 88 ? 1.699 -1.843 -9.626 1.00 76.31 88 LEU A C 1
ATOM 699 O O . LEU A 1 88 ? 2.015 -3.027 -9.661 1.00 76.31 88 LEU A O 1
ATOM 703 N N . GLN A 1 89 ? 1.977 -1.018 -10.637 1.00 80.31 89 GLN A N 1
ATOM 704 C CA . GLN A 1 89 ? 2.697 -1.481 -11.818 1.00 80.31 89 GLN A CA 1
ATOM 705 C C . GLN A 1 89 ? 4.216 -1.460 -11.594 1.00 80.31 89 GLN A C 1
ATOM 707 O O . GLN A 1 89 ? 4.817 -0.404 -11.368 1.00 80.31 89 GLN A O 1
ATOM 712 N N . ARG A 1 90 ? 4.862 -2.613 -11.803 1.00 86.38 90 ARG A N 1
ATOM 713 C CA . ARG A 1 90 ? 6.323 -2.731 -11.925 1.00 86.38 90 ARG A CA 1
ATOM 714 C C . ARG A 1 90 ? 6.817 -2.470 -13.353 1.00 86.38 90 ARG A C 1
ATOM 716 O O . ARG A 1 90 ? 6.107 -2.595 -14.354 1.00 86.38 90 ARG A O 1
ATOM 723 N N . GLY A 1 91 ? 8.081 -2.098 -13.456 1.00 87.88 91 GLY A N 1
ATOM 724 C CA . GLY A 1 91 ? 8.783 -1.736 -14.675 1.00 87.88 91 GLY A CA 1
ATOM 725 C C . GLY A 1 91 ? 10.294 -1.938 -14.566 1.00 87.88 91 GLY A C 1
ATOM 726 O O . GLY A 1 91 ? 10.805 -2.642 -13.696 1.00 87.88 91 GLY A O 1
ATOM 727 N N . TYR A 1 92 ? 11.013 -1.313 -15.495 1.00 88.38 92 TYR A N 1
ATOM 728 C CA . TYR A 1 92 ? 12.464 -1.412 -15.630 1.00 88.38 92 TYR A CA 1
ATOM 729 C C . TYR A 1 92 ? 13.057 -0.009 -15.648 1.00 88.38 92 TYR A C 1
ATOM 731 O O . TYR A 1 92 ? 12.486 0.895 -16.254 1.00 88.38 92 TYR A O 1
ATOM 739 N N . GLN A 1 93 ? 14.232 0.169 -15.046 1.00 88.69 93 GLN A N 1
ATOM 740 C CA . GLN A 1 93 ? 14.949 1.441 -15.141 1.00 88.69 93 GLN A CA 1
ATOM 741 C C . GLN A 1 93 ? 15.602 1.640 -16.521 1.00 88.69 93 GLN A C 1
ATOM 743 O O . GLN A 1 93 ? 15.662 2.759 -17.022 1.00 88.69 93 GLN A O 1
ATOM 748 N N . GLY A 1 94 ? 16.123 0.561 -17.113 1.00 87.75 94 GLY A N 1
ATOM 749 C CA . GLY A 1 94 ? 16.882 0.581 -18.365 1.00 87.75 94 GLY A CA 1
ATOM 750 C C . GLY A 1 94 ? 16.454 -0.550 -19.295 1.00 87.75 94 GLY A C 1
ATOM 751 O O . GLY A 1 94 ? 15.286 -0.637 -19.675 1.00 87.75 94 GLY A O 1
ATOM 752 N N . ASN A 1 95 ? 17.392 -1.432 -19.655 1.00 86.94 95 ASN A N 1
ATOM 753 C CA . ASN A 1 95 ? 17.092 -2.586 -20.504 1.00 86.94 95 ASN A CA 1
ATOM 754 C C . ASN A 1 95 ? 16.021 -3.490 -19.870 1.00 86.94 95 ASN A C 1
ATOM 756 O O . ASN A 1 95 ? 16.104 -3.845 -18.695 1.00 86.94 95 ASN A O 1
ATOM 760 N N . LYS A 1 96 ? 15.034 -3.884 -20.681 1.00 86.94 96 LYS A N 1
ATOM 761 C CA . LYS A 1 96 ? 13.895 -4.728 -20.288 1.00 86.94 96 LYS A CA 1
ATOM 762 C C . LYS A 1 96 ? 14.286 -6.209 -20.300 1.00 86.94 96 LYS A C 1
ATOM 764 O O . LYS A 1 96 ? 13.844 -6.960 -21.165 1.00 86.94 96 LYS A O 1
ATOM 769 N N . ILE A 1 97 ? 15.192 -6.594 -19.407 1.00 86.19 97 ILE A N 1
ATOM 770 C CA . ILE A 1 97 ? 15.702 -7.966 -19.296 1.00 86.19 97 ILE A CA 1
ATOM 771 C C . ILE A 1 97 ? 15.231 -8.563 -17.968 1.00 86.19 97 ILE A C 1
ATOM 773 O O . ILE A 1 97 ? 15.414 -7.950 -16.916 1.00 86.19 97 ILE A O 1
ATOM 777 N N . GLY A 1 98 ? 14.680 -9.777 -18.026 1.00 87.56 98 GLY A N 1
ATOM 778 C CA . GLY A 1 98 ? 14.138 -10.483 -16.865 1.00 87.56 98 GLY A CA 1
ATOM 779 C C . GLY A 1 98 ? 12.743 -9.996 -16.486 1.00 87.56 98 GLY A C 1
ATOM 780 O O . GLY A 1 98 ? 12.024 -9.484 -17.335 1.00 87.56 98 GLY A O 1
ATOM 781 N N . GLU A 1 99 ? 12.376 -10.183 -15.221 1.00 87.88 99 GLU A N 1
ATOM 782 C CA . GLU A 1 99 ? 11.120 -9.695 -14.636 1.00 87.88 99 GLU A CA 1
ATOM 783 C C . GLU A 1 99 ? 11.230 -8.225 -14.201 1.00 87.88 99 GLU A C 1
ATOM 785 O O . GLU A 1 99 ? 12.338 -7.779 -13.866 1.00 87.88 99 GLU A O 1
ATOM 790 N N . PRO A 1 100 ? 10.118 -7.466 -14.201 1.00 89.44 100 PRO A N 1
ATOM 791 C CA . PRO A 1 100 ? 10.118 -6.063 -13.805 1.00 89.44 100 PRO A CA 1
ATOM 792 C C . PRO A 1 100 ? 10.405 -5.924 -12.304 1.00 89.44 100 PRO A C 1
ATOM 794 O O . PRO A 1 100 ? 9.735 -6.533 -11.481 1.00 89.44 100 PRO A O 1
ATOM 797 N N . HIS A 1 101 ? 11.399 -5.105 -11.957 1.00 89.25 101 HIS A N 1
ATOM 798 C CA . HIS A 1 101 ? 11.986 -5.063 -10.608 1.00 89.25 101 HIS A CA 1
ATOM 799 C C . HIS A 1 101 ? 11.829 -3.707 -9.893 1.00 89.25 101 HIS A C 1
ATOM 801 O O . HIS A 1 101 ? 12.002 -3.606 -8.683 1.00 89.25 101 HIS A O 1
ATOM 807 N N . THR A 1 102 ? 11.518 -2.637 -10.627 1.00 90.44 102 THR A N 1
ATOM 808 C CA . THR A 1 102 ? 11.459 -1.254 -10.112 1.00 90.44 102 THR A CA 1
ATOM 809 C C . THR A 1 102 ? 10.191 -0.555 -10.595 1.00 90.44 102 THR A C 1
ATOM 811 O O . THR A 1 102 ? 9.476 -1.059 -11.446 1.00 90.44 102 THR A O 1
ATOM 814 N N . ILE A 1 103 ? 9.913 0.652 -10.119 1.00 88.88 103 ILE A N 1
ATOM 815 C CA . ILE A 1 103 ? 8.808 1.494 -10.605 1.00 88.88 103 ILE A CA 1
ATOM 816 C C . ILE A 1 103 ? 9.086 1.971 -12.049 1.00 88.88 103 ILE A C 1
ATOM 818 O O . ILE A 1 103 ? 10.246 2.244 -12.375 1.00 88.88 103 ILE A O 1
ATOM 822 N N . PRO A 1 104 ? 8.065 2.106 -12.922 1.00 88.75 104 PRO A N 1
ATOM 823 C CA . PRO A 1 104 ? 8.237 2.497 -14.326 1.00 88.75 104 PRO A CA 1
ATOM 824 C C . PRO A 1 104 ? 8.689 3.950 -14.532 1.00 88.75 104 PRO A C 1
ATOM 826 O O . PRO A 1 104 ? 9.411 4.246 -15.482 1.00 88.75 104 PRO A O 1
ATOM 829 N N . CYS A 1 105 ? 8.272 4.877 -13.671 1.00 88.25 105 CYS A N 1
ATOM 830 C CA . CYS A 1 105 ? 8.619 6.290 -13.784 1.00 88.25 105 CYS A CA 1
ATOM 831 C C . CYS A 1 105 ? 8.794 6.933 -12.403 1.00 88.25 105 CYS A C 1
ATOM 833 O O . CYS A 1 105 ? 8.522 6.332 -11.367 1.00 88.25 105 CYS A O 1
ATOM 835 N N . LYS A 1 106 ? 9.309 8.166 -12.374 1.00 91.62 106 LYS A N 1
ATOM 836 C CA . LYS A 1 106 ? 9.445 8.913 -11.120 1.00 91.62 106 LYS A CA 1
ATOM 837 C C . LYS A 1 106 ? 8.062 9.378 -10.676 1.00 91.62 106 LYS A C 1
ATOM 839 O O . LYS A 1 106 ? 7.500 10.269 -11.308 1.00 91.62 106 LYS A O 1
ATOM 844 N N . VAL A 1 107 ? 7.562 8.820 -9.581 1.00 90.06 107 VAL A N 1
ATOM 845 C CA . VAL A 1 107 ? 6.258 9.173 -9.010 1.00 90.06 107 VAL A CA 1
AT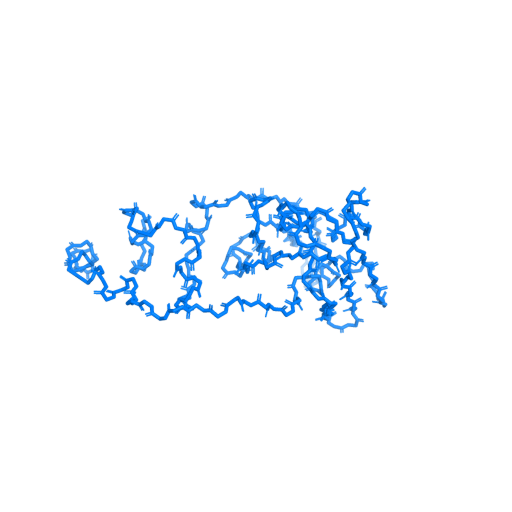OM 846 C C . VAL A 1 107 ? 6.437 9.949 -7.714 1.00 90.06 107 VAL A C 1
ATOM 848 O O . VAL A 1 107 ? 7.387 9.738 -6.957 1.00 90.06 107 VAL A O 1
ATOM 851 N N . THR A 1 108 ? 5.536 10.890 -7.471 1.00 90.94 108 THR A N 1
ATOM 852 C CA . THR A 1 108 ? 5.493 11.676 -6.238 1.00 90.94 108 THR A CA 1
ATOM 853 C C . THR A 1 108 ? 4.115 11.549 -5.628 1.00 90.94 108 THR A C 1
ATOM 855 O O . THR A 1 108 ? 3.148 11.944 -6.274 1.00 90.94 108 THR A O 1
ATOM 858 N N . GLY A 1 109 ? 4.046 11.042 -4.403 1.00 90.44 109 GLY A N 1
ATOM 859 C CA . GLY A 1 109 ? 2.841 11.062 -3.589 1.00 90.44 109 GLY A CA 1
ATOM 860 C C . GLY A 1 109 ? 2.946 12.118 -2.492 1.00 90.44 109 GLY A C 1
ATOM 861 O O . GLY A 1 109 ? 4.035 12.439 -1.992 1.00 90.44 109 GLY A O 1
ATOM 862 N N . GLN A 1 110 ? 1.806 12.706 -2.149 1.00 90.31 110 GLN A N 1
ATOM 863 C CA . GLN A 1 110 ? 1.709 13.770 -1.160 1.00 90.31 110 GLN A CA 1
ATOM 864 C C . GLN A 1 110 ? 0.587 13.468 -0.178 1.00 90.31 110 GLN A C 1
ATOM 866 O O . GLN A 1 110 ? -0.538 13.196 -0.577 1.00 90.31 110 GLN A O 1
ATOM 871 N N . CYS A 1 111 ? 0.879 13.605 1.112 1.00 87.75 111 CYS A N 1
ATOM 872 C CA . CYS A 1 111 ? -0.140 13.647 2.149 1.00 87.75 111 CYS A CA 1
ATOM 873 C C . CYS A 1 111 ? 0.184 14.772 3.127 1.00 87.75 111 CYS A C 1
ATOM 875 O O . CYS A 1 111 ? 1.221 14.755 3.798 1.00 87.75 111 CYS A O 1
ATOM 877 N N . ASP A 1 112 ? -0.724 15.741 3.220 1.00 89.69 112 ASP A N 1
ATOM 878 C CA . ASP A 1 112 ? -0.525 16.993 3.947 1.00 89.69 112 ASP A CA 1
ATOM 879 C C . ASP A 1 112 ? 0.785 17.684 3.516 1.00 89.69 112 ASP A C 1
ATOM 881 O O . ASP A 1 112 ? 0.988 18.006 2.342 1.00 89.69 112 ASP A O 1
ATOM 885 N N . SER A 1 113 ? 1.698 17.904 4.465 1.00 91.56 113 SER A N 1
ATOM 886 C CA . SER A 1 113 ? 3.013 18.494 4.221 1.00 91.56 113 SER A CA 1
ATOM 887 C C . SER A 1 113 ? 4.061 17.481 3.762 1.00 91.56 113 SER A C 1
ATOM 889 O O . SER A 1 113 ? 5.116 17.892 3.277 1.00 91.56 113 SER A O 1
ATOM 891 N N . VAL A 1 114 ? 3.815 16.176 3.926 1.00 92.19 114 VAL A N 1
ATOM 892 C CA . VAL A 1 114 ? 4.797 15.127 3.639 1.00 92.19 114 VAL A CA 1
ATOM 893 C C . VAL A 1 114 ? 4.757 14.770 2.161 1.00 92.19 114 VAL A C 1
ATOM 895 O O . VAL A 1 114 ? 3.710 14.433 1.613 1.00 92.19 114 VAL A O 1
ATOM 898 N N . LEU A 1 115 ? 5.927 14.823 1.532 1.00 91.81 115 LEU A N 1
ATOM 899 C CA . LEU A 1 115 ? 6.122 14.491 0.126 1.00 91.81 115 LEU A CA 1
ATOM 900 C C . LEU A 1 115 ? 7.067 13.303 0.024 1.00 91.81 115 LEU A C 1
ATOM 902 O O . LEU A 1 115 ? 8.190 13.372 0.530 1.00 91.81 115 LEU A O 1
ATOM 906 N N . VAL A 1 116 ? 6.639 12.246 -0.657 1.00 92.81 116 VAL A N 1
ATOM 907 C CA . VAL A 1 116 ? 7.460 11.066 -0.937 1.00 92.81 116 VAL A CA 1
ATOM 908 C C . VAL A 1 116 ? 7.609 10.932 -2.440 1.00 92.81 116 VAL A C 1
ATOM 910 O O . VAL A 1 116 ? 6.636 10.896 -3.184 1.00 92.81 116 VAL A O 1
ATOM 913 N N . ARG A 1 117 ? 8.855 10.887 -2.901 1.00 93.00 117 ARG A N 1
ATOM 914 C CA . ARG A 1 117 ? 9.194 10.648 -4.300 1.00 93.00 117 ARG A CA 1
ATOM 915 C C . ARG A 1 117 ? 9.858 9.293 -4.419 1.00 93.00 117 ARG A C 1
ATOM 917 O O . ARG A 1 117 ? 10.868 9.052 -3.755 1.00 93.00 117 ARG A O 1
ATOM 924 N N . LEU A 1 118 ? 9.324 8.468 -5.303 1.00 91.94 118 LEU A N 1
ATOM 925 C CA . LEU A 1 118 ? 9.910 7.201 -5.689 1.00 91.94 118 LEU A CA 1
ATOM 926 C C . LEU A 1 118 ? 10.631 7.376 -7.026 1.00 91.94 118 LEU A C 1
ATOM 928 O O . LEU A 1 118 ? 10.143 8.045 -7.942 1.00 91.94 118 LEU A O 1
ATOM 932 N N . ILE A 1 119 ? 11.841 6.843 -7.111 1.00 93.12 119 ILE A N 1
ATOM 933 C CA . ILE A 1 119 ? 12.738 6.998 -8.250 1.00 93.12 119 ILE A CA 1
ATOM 934 C C . ILE A 1 119 ? 13.186 5.600 -8.686 1.00 93.12 119 ILE A C 1
ATOM 936 O O . ILE A 1 119 ? 13.688 4.847 -7.846 1.00 93.12 119 ILE A O 1
ATOM 940 N N . PRO A 1 120 ? 13.065 5.267 -9.985 1.00 93.00 120 PRO A N 1
ATOM 941 C CA . PRO A 1 120 ? 13.482 3.968 -10.488 1.00 93.00 120 PRO A CA 1
ATOM 942 C C . PRO A 1 120 ? 14.973 3.698 -10.259 1.00 93.00 120 PRO A C 1
ATOM 944 O O . PRO A 1 120 ? 15.807 4.580 -10.508 1.00 93.00 120 PRO A O 1
ATOM 947 N N . ALA A 1 121 ? 15.304 2.485 -9.820 1.00 93.62 121 ALA A N 1
ATOM 948 C CA . ALA A 1 121 ? 16.663 2.063 -9.486 1.00 93.62 121 ALA A CA 1
ATOM 949 C C . ALA A 1 121 ? 17.136 0.887 -10.368 1.00 93.62 121 ALA A C 1
ATOM 951 O O . ALA A 1 121 ? 16.310 0.115 -10.873 1.00 93.62 121 ALA A O 1
ATOM 952 N N . PRO A 1 122 ? 18.457 0.746 -10.601 1.00 92.75 122 PRO A N 1
ATOM 953 C CA . PRO A 1 122 ? 18.977 -0.419 -11.305 1.00 92.75 122 PRO A CA 1
ATOM 954 C C . PRO A 1 122 ? 18.828 -1.686 -10.462 1.00 92.75 122 PRO A C 1
ATOM 956 O O . PRO A 1 122 ? 18.625 -1.629 -9.251 1.00 92.75 122 PRO A O 1
ATOM 959 N N . ARG A 1 123 ? 18.915 -2.835 -11.132 1.00 90.38 123 ARG A N 1
ATOM 960 C CA . ARG A 1 123 ? 18.641 -4.135 -10.519 1.00 90.38 123 ARG A CA 1
ATOM 961 C C . ARG A 1 123 ? 19.682 -4.477 -9.446 1.00 90.38 123 ARG A C 1
ATOM 963 O O . ARG A 1 123 ? 20.879 -4.396 -9.724 1.00 90.38 123 ARG A O 1
ATOM 970 N N . GLY A 1 124 ? 19.233 -4.906 -8.267 1.00 89.94 124 GLY A N 1
ATOM 971 C CA . GLY A 1 124 ? 20.089 -5.418 -7.186 1.00 89.94 124 GLY A CA 1
ATOM 972 C C . GLY A 1 124 ? 20.579 -4.382 -6.167 1.00 89.94 124 GLY A C 1
ATOM 973 O O . GLY A 1 124 ? 21.470 -4.685 -5.376 1.00 89.94 124 GLY A O 1
ATOM 974 N N . ILE A 1 125 ? 20.022 -3.172 -6.158 1.00 91.75 125 ILE A N 1
ATOM 975 C CA . ILE A 1 125 ? 20.290 -2.168 -5.111 1.00 91.75 125 ILE A CA 1
ATOM 976 C C . ILE A 1 125 ? 19.463 -2.435 -3.854 1.00 91.75 125 ILE A C 1
ATOM 978 O O . ILE A 1 125 ? 19.880 -2.095 -2.743 1.00 91.75 125 ILE A O 1
ATOM 982 N N . GLY A 1 126 ? 18.286 -3.024 -4.027 1.00 91.56 126 GLY A N 1
ATOM 983 C CA . GLY A 1 126 ? 17.250 -3.114 -3.022 1.00 91.56 126 GLY A CA 1
ATOM 984 C C . GLY A 1 126 ? 16.506 -1.792 -2.815 1.00 91.56 126 GLY A C 1
ATOM 985 O O . GLY A 1 126 ? 16.739 -0.762 -3.456 1.00 91.56 126 GLY A O 1
ATOM 986 N N . ILE A 1 127 ? 15.594 -1.811 -1.849 1.00 92.88 127 ILE A N 1
ATOM 987 C CA . ILE A 1 127 ? 14.795 -0.643 -1.478 1.00 92.88 127 ILE A CA 1
ATOM 988 C C . ILE A 1 127 ? 15.603 0.271 -0.549 1.00 92.88 127 ILE A C 1
ATOM 990 O O . ILE A 1 127 ? 15.812 -0.034 0.636 1.00 92.88 127 ILE A O 1
ATOM 994 N N . VAL A 1 128 ? 16.005 1.434 -1.066 1.00 94.25 128 VAL A N 1
ATOM 995 C CA . VAL A 1 128 ? 16.687 2.489 -0.302 1.00 94.25 128 VAL A CA 1
ATOM 996 C C . VAL A 1 128 ? 15.638 3.434 0.269 1.00 94.25 128 VAL A C 1
ATOM 998 O O . VAL A 1 128 ? 15.246 4.429 -0.352 1.00 94.25 128 VAL A O 1
ATOM 1001 N N . SER A 1 129 ? 15.147 3.099 1.462 1.00 91.94 129 SER A N 1
ATOM 1002 C CA . SER A 1 129 ? 14.131 3.889 2.153 1.00 91.94 129 SER A CA 1
ATOM 1003 C C . SER A 1 129 ? 14.182 3.772 3.674 1.00 91.94 129 SER A C 1
ATOM 1005 O O . SER A 1 129 ? 14.855 2.908 4.237 1.00 91.94 129 SER A O 1
ATOM 1007 N N . ALA A 1 130 ? 13.428 4.649 4.337 1.00 91.12 130 ALA A N 1
ATOM 1008 C CA . ALA A 1 130 ? 13.115 4.544 5.757 1.00 91.12 130 ALA A CA 1
ATOM 1009 C C . ALA A 1 130 ? 12.331 3.241 6.041 1.00 91.12 130 ALA A C 1
ATOM 1011 O O . ALA A 1 130 ? 11.651 2.728 5.153 1.00 91.12 130 ALA A O 1
ATOM 1012 N N . PRO A 1 131 ? 12.362 2.697 7.271 1.00 89.00 131 PRO A N 1
ATOM 1013 C CA . PRO A 1 131 ? 11.807 1.371 7.565 1.00 89.00 131 PRO A CA 1
ATOM 1014 C C . PRO A 1 131 ? 10.312 1.234 7.248 1.00 89.00 131 PRO A C 1
ATOM 1016 O O . PRO A 1 131 ? 9.875 0.164 6.844 1.00 89.00 131 PRO A O 1
ATOM 1019 N N . VAL A 1 132 ? 9.537 2.313 7.398 1.00 86.44 132 VAL A N 1
ATOM 1020 C CA . VAL A 1 132 ? 8.096 2.316 7.112 1.00 86.44 132 VAL A CA 1
ATOM 1021 C C . VAL A 1 132 ? 7.833 2.129 5.610 1.00 86.44 132 VAL A C 1
ATOM 1023 O O . VAL A 1 132 ? 7.375 1.052 5.250 1.00 86.44 132 VAL A O 1
ATOM 1026 N N . PRO A 1 133 ? 8.176 3.075 4.712 1.00 88.12 133 PRO A N 1
ATOM 1027 C CA . PRO A 1 133 ? 8.000 2.903 3.267 1.00 88.12 133 PRO A CA 1
ATOM 1028 C C . PRO A 1 133 ? 8.776 1.715 2.696 1.00 88.12 133 PRO A C 1
ATOM 1030 O O . PRO A 1 133 ? 8.359 1.152 1.695 1.00 88.12 133 PRO A O 1
ATOM 1033 N N . LYS A 1 134 ? 9.872 1.284 3.332 1.00 89.94 134 LYS A N 1
ATOM 1034 C CA . LYS A 1 134 ? 10.575 0.068 2.921 1.00 89.94 134 LYS A CA 1
ATOM 1035 C C . LYS A 1 134 ? 9.686 -1.170 3.030 1.00 89.94 134 LYS A C 1
ATOM 1037 O O . LYS A 1 134 ? 9.615 -1.923 2.071 1.00 89.94 134 LYS A O 1
ATOM 1042 N N . LYS A 1 135 ? 9.001 -1.366 4.164 1.00 86.94 135 LYS A N 1
ATOM 1043 C CA . LYS A 1 135 ? 8.046 -2.477 4.329 1.00 86.94 135 LYS A CA 1
ATOM 1044 C C . LYS A 1 135 ? 6.912 -2.400 3.318 1.00 86.94 135 LYS A C 1
ATOM 1046 O O . LYS A 1 135 ? 6.527 -3.403 2.741 1.00 86.94 135 LYS A O 1
ATOM 1051 N N . LEU A 1 136 ? 6.423 -1.189 3.096 1.00 85.31 136 LEU A N 1
ATOM 1052 C CA . LEU A 1 136 ? 5.335 -0.920 2.176 1.00 85.31 136 LEU A CA 1
ATOM 1053 C C . LEU A 1 136 ? 5.661 -1.289 0.722 1.00 85.31 136 LEU A C 1
ATOM 1055 O O . LEU A 1 136 ? 4.929 -2.036 0.087 1.00 85.31 136 LEU A O 1
ATOM 1059 N N . LEU A 1 137 ? 6.790 -0.794 0.214 1.00 87.19 137 LEU A N 1
ATOM 1060 C CA . LEU A 1 137 ? 7.256 -1.082 -1.144 1.00 87.19 137 LEU A CA 1
ATOM 1061 C C . LEU A 1 137 ? 7.597 -2.564 -1.322 1.00 87.19 137 LEU A C 1
ATOM 1063 O O . LEU A 1 137 ? 7.395 -3.117 -2.397 1.00 87.19 137 LEU A O 1
ATOM 1067 N N . LEU A 1 138 ? 8.069 -3.206 -0.254 1.00 86.94 138 LEU A N 1
ATOM 1068 C CA . LEU A 1 138 ? 8.355 -4.633 -0.247 1.00 86.94 138 LEU A CA 1
ATOM 1069 C C . LEU A 1 138 ? 7.066 -5.464 -0.332 1.00 86.94 138 LEU A C 1
ATOM 1071 O O . LEU A 1 138 ? 7.015 -6.423 -1.091 1.00 86.94 138 LEU A O 1
ATOM 1075 N N . MET A 1 139 ? 6.001 -5.063 0.369 1.00 82.19 139 MET A N 1
ATOM 1076 C CA . MET A 1 139 ? 4.677 -5.689 0.228 1.00 82.19 139 MET A CA 1
ATOM 1077 C C . MET A 1 139 ? 4.064 -5.475 -1.151 1.00 82.19 139 MET A C 1
ATOM 1079 O O . MET A 1 139 ? 3.384 -6.364 -1.645 1.00 82.19 139 MET A O 1
ATOM 1083 N N . ALA A 1 140 ? 4.345 -4.335 -1.781 1.00 80.38 140 ALA A N 1
ATOM 1084 C CA . ALA A 1 140 ? 3.963 -4.067 -3.163 1.00 80.38 140 ALA A CA 1
ATOM 1085 C C . ALA A 1 140 ? 4.753 -4.884 -4.203 1.00 80.38 140 ALA A C 1
ATOM 1087 O O . ALA A 1 140 ? 4.476 -4.772 -5.394 1.00 80.38 140 ALA A O 1
ATOM 1088 N N . GLY A 1 141 ? 5.756 -5.665 -3.789 1.00 84.81 141 GLY A N 1
ATOM 1089 C CA . GLY A 1 141 ? 6.591 -6.467 -4.687 1.00 84.81 141 GLY A CA 1
ATOM 1090 C C . GLY A 1 141 ? 7.648 -5.675 -5.462 1.00 84.81 141 GLY A C 1
ATOM 1091 O O . GLY A 1 141 ? 8.170 -6.164 -6.464 1.00 84.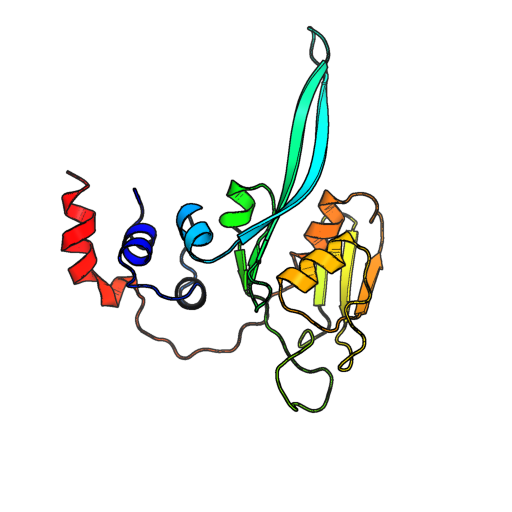81 141 GLY A O 1
ATOM 1092 N N . ILE A 1 142 ? 7.970 -4.448 -5.035 1.00 88.25 142 ILE A N 1
ATOM 1093 C CA . ILE A 1 142 ? 9.045 -3.647 -5.635 1.00 88.25 142 ILE A CA 1
ATOM 1094 C C . ILE A 1 142 ? 10.379 -4.066 -5.017 1.00 88.25 142 ILE A C 1
ATOM 1096 O O . ILE A 1 142 ? 10.603 -3.857 -3.826 1.00 88.25 142 ILE A O 1
ATOM 1100 N N . ASP A 1 143 ? 11.292 -4.574 -5.841 1.00 89.25 143 ASP A N 1
ATOM 1101 C CA . ASP A 1 143 ? 12.606 -5.035 -5.386 1.00 89.25 143 ASP A CA 1
ATOM 1102 C C . ASP A 1 143 ? 13.589 -3.873 -5.210 1.00 89.25 143 ASP A C 1
ATOM 1104 O O . ASP A 1 143 ? 14.263 -3.752 -4.182 1.00 89.25 143 ASP A O 1
ATOM 1108 N N . ASP A 1 144 ? 13.657 -2.986 -6.206 1.00 92.31 144 ASP A N 1
ATOM 1109 C CA . ASP A 1 144 ? 14.622 -1.891 -6.249 1.00 92.31 144 ASP A CA 1
ATOM 1110 C C . ASP A 1 144 ? 13.917 -0.541 -6.384 1.00 92.31 144 ASP A C 1
ATOM 1112 O O . ASP A 1 144 ? 13.147 -0.294 -7.314 1.00 92.31 144 ASP A O 1
ATOM 1116 N N . CYS A 1 145 ? 14.212 0.383 -5.469 1.00 92.81 145 CYS A N 1
ATOM 1117 C CA . CYS A 1 145 ? 13.696 1.745 -5.548 1.00 92.81 145 CYS A CA 1
ATOM 1118 C C . CYS A 1 145 ? 14.552 2.708 -4.729 1.00 92.81 145 CYS A C 1
ATOM 1120 O O . CYS A 1 145 ? 14.879 2.449 -3.567 1.00 92.81 145 CYS A O 1
ATOM 1122 N N . TYR A 1 146 ? 14.827 3.879 -5.301 1.00 94.62 146 TYR A N 1
ATOM 1123 C CA . TYR A 1 146 ? 15.310 5.023 -4.539 1.00 94.62 146 TYR A CA 1
ATOM 1124 C C . TYR A 1 146 ? 14.129 5.830 -4.026 1.00 94.62 146 TYR A C 1
ATOM 1126 O O . TYR A 1 146 ? 13.182 6.105 -4.762 1.00 94.62 146 TYR A O 1
ATOM 1134 N N . THR A 1 147 ? 14.194 6.258 -2.772 1.00 94.06 147 THR A N 1
ATOM 1135 C CA . THR A 1 147 ? 13.157 7.111 -2.195 1.00 94.06 147 THR A CA 1
ATOM 1136 C C . THR A 1 147 ? 13.756 8.413 -1.700 1.00 94.06 147 THR A C 1
ATOM 1138 O O . THR A 1 147 ? 14.847 8.447 -1.134 1.00 94.06 147 THR A O 1
ATOM 1141 N N . SER A 1 148 ? 13.036 9.509 -1.911 1.00 93.50 148 SER A N 1
ATOM 1142 C CA . SER A 1 148 ? 13.353 10.783 -1.278 1.00 93.50 148 SER A CA 1
ATOM 1143 C C . SER A 1 148 ? 12.102 11.323 -0.613 1.00 93.50 148 SER A C 1
ATOM 1145 O O . SER A 1 148 ? 11.089 11.525 -1.284 1.00 93.50 148 SER A O 1
ATOM 1147 N N . ALA A 1 149 ? 12.179 11.569 0.688 1.00 93.06 149 ALA A N 1
ATOM 1148 C CA . ALA A 1 149 ? 11.091 12.140 1.460 1.00 93.06 149 ALA A CA 1
ATOM 1149 C C . ALA A 1 149 ? 11.442 13.566 1.892 1.00 93.06 149 ALA A C 1
ATOM 1151 O O . ALA A 1 149 ? 12.592 13.852 2.228 1.00 93.06 149 ALA A O 1
ATOM 1152 N N . ARG A 1 150 ? 10.460 14.465 1.872 1.00 92.50 150 ARG A N 1
ATOM 1153 C CA . ARG A 1 150 ? 10.598 15.849 2.342 1.00 92.50 150 ARG A CA 1
ATOM 1154 C C . ARG A 1 150 ? 9.536 16.155 3.396 1.00 92.50 150 ARG A C 1
ATOM 1156 O O . ARG A 1 150 ? 8.463 15.549 3.396 1.00 92.50 150 ARG A O 1
ATOM 1163 N N . SER A 1 151 ? 9.848 17.129 4.251 1.00 93.62 151 SER A N 1
ATOM 1164 C CA . SER A 1 151 ? 8.996 17.620 5.345 1.00 93.62 151 SER A CA 1
ATOM 1165 C C . SER A 1 151 ? 8.896 16.661 6.545 1.00 93.62 151 SER A C 1
ATOM 1167 O O . SER A 1 151 ? 9.850 15.950 6.856 1.00 93.62 151 SER A O 1
ATOM 1169 N N . HIS A 1 152 ? 7.777 16.689 7.282 1.00 89.38 152 HIS A N 1
ATOM 1170 C CA . HIS A 1 152 ? 7.628 16.073 8.603 1.00 89.38 152 HIS A CA 1
ATOM 1171 C C . HIS A 1 152 ? 7.390 14.549 8.546 1.00 89.38 152 HIS A C 1
ATOM 1173 O O . HIS A 1 152 ? 6.308 14.046 8.856 1.00 89.38 152 HIS A O 1
ATOM 1179 N N . THR A 1 153 ? 8.424 13.795 8.168 1.00 87.62 153 THR A N 1
ATOM 1180 C CA . THR A 1 153 ? 8.398 12.323 8.033 1.00 87.62 153 THR A CA 1
ATOM 1181 C C . THR A 1 153 ? 8.267 11.568 9.361 1.00 87.62 153 THR A C 1
ATOM 1183 O O . THR A 1 153 ? 7.956 10.378 9.361 1.00 87.62 153 THR A O 1
ATOM 1186 N N . ALA A 1 154 ? 8.441 12.246 10.502 1.00 87.25 154 ALA A N 1
ATOM 1187 C CA . ALA A 1 154 ? 8.238 11.665 11.831 1.00 87.25 154 ALA A CA 1
ATOM 1188 C C . ALA A 1 154 ? 6.779 11.230 12.076 1.00 87.25 154 ALA A C 1
ATOM 1190 O O . ALA A 1 154 ? 6.516 10.309 12.857 1.00 87.25 154 ALA A O 1
ATOM 1191 N N . THR A 1 155 ? 5.818 11.855 11.388 1.00 87.19 155 THR A N 1
ATOM 1192 C CA . THR A 1 155 ? 4.406 11.471 11.463 1.00 87.19 155 THR A CA 1
ATOM 1193 C C . THR A 1 155 ? 4.167 10.237 10.595 1.00 87.19 155 THR A C 1
ATOM 1195 O O . THR A 1 155 ? 3.817 10.355 9.422 1.00 87.19 155 THR A O 1
ATOM 1198 N N . LEU A 1 156 ? 4.327 9.044 11.182 1.00 85.44 156 LEU A N 1
ATOM 1199 C CA . LEU A 1 156 ? 4.212 7.756 10.476 1.00 85.44 156 LEU A CA 1
ATOM 1200 C C . LEU A 1 156 ? 2.933 7.655 9.636 1.00 85.44 156 LEU A C 1
ATOM 1202 O O . LEU A 1 156 ? 2.981 7.229 8.486 1.00 85.44 156 LEU A O 1
ATOM 1206 N N . GLY A 1 157 ? 1.812 8.112 10.200 1.00 85.00 157 GLY A N 1
ATOM 1207 C CA . GLY A 1 157 ? 0.518 8.101 9.533 1.00 85.00 157 GLY A CA 1
ATOM 1208 C C . GLY A 1 157 ? 0.430 9.002 8.305 1.00 85.00 157 GLY A C 1
ATOM 1209 O O . GLY A 1 157 ? -0.334 8.693 7.425 1.00 85.00 157 GLY A O 1
ATOM 1210 N N . ASN A 1 158 ? 1.193 10.081 8.171 1.00 88.19 158 ASN A N 1
ATOM 1211 C CA . ASN A 1 158 ? 1.158 10.872 6.930 1.00 88.19 158 ASN A CA 1
ATOM 1212 C C . ASN A 1 158 ? 2.233 10.393 5.963 1.00 88.19 158 ASN A C 1
ATOM 1214 O O . ASN A 1 158 ? 2.034 10.347 4.752 1.00 88.19 158 ASN A O 1
ATOM 1218 N N . PHE A 1 159 ? 3.367 9.974 6.519 1.00 88.31 159 PHE A N 1
ATOM 1219 C CA . PHE A 1 159 ? 4.510 9.521 5.753 1.00 88.31 159 PHE A CA 1
ATOM 1220 C C . PHE A 1 159 ? 4.214 8.281 4.925 1.00 88.31 159 PHE A C 1
ATOM 1222 O O . PHE A 1 159 ? 4.500 8.240 3.729 1.00 88.31 159 PHE A O 1
ATOM 1229 N N . ALA A 1 160 ? 3.573 7.296 5.540 1.00 86.75 160 ALA A N 1
ATOM 1230 C CA . ALA A 1 160 ? 3.168 6.128 4.801 1.00 86.75 160 ALA A CA 1
ATOM 1231 C C . ALA A 1 160 ? 2.150 6.531 3.690 1.00 86.75 160 ALA A C 1
ATOM 1233 O O . ALA A 1 160 ? 2.084 5.859 2.668 1.00 86.75 160 ALA A O 1
ATOM 1234 N N . LYS A 1 161 ? 1.344 7.596 3.866 1.00 85.81 161 LYS A N 1
ATOM 1235 C CA . LYS A 1 161 ? 0.122 7.845 3.064 1.00 85.81 161 LYS A CA 1
ATOM 1236 C C . LYS A 1 161 ? 0.546 8.488 1.782 1.00 85.81 161 LYS A C 1
ATOM 1238 O O . LYS A 1 161 ? 0.162 8.059 0.715 1.00 85.81 161 LYS A O 1
ATOM 1243 N N . ALA A 1 162 ? 1.467 9.432 1.928 1.00 88.19 162 ALA A N 1
ATOM 1244 C CA . ALA A 1 162 ? 2.247 9.965 0.838 1.00 88.19 162 ALA A CA 1
ATOM 1245 C C . ALA A 1 162 ? 2.997 8.870 0.056 1.00 88.19 162 ALA A C 1
ATOM 1247 O O . ALA A 1 162 ? 3.295 9.083 -1.109 1.00 88.19 162 ALA A O 1
ATOM 1248 N N . THR A 1 163 ? 3.322 7.722 0.669 1.00 86.31 163 THR A N 1
ATOM 1249 C CA . THR A 1 163 ? 3.928 6.589 -0.057 1.00 86.31 163 THR A CA 1
ATOM 1250 C C . THR A 1 163 ? 2.880 5.778 -0.826 1.00 86.31 163 THR A C 1
ATOM 1252 O O . THR A 1 163 ? 3.199 5.262 -1.886 1.00 86.31 163 THR A O 1
ATOM 1255 N N . PHE A 1 164 ? 1.655 5.676 -0.304 1.00 83.25 164 PHE A N 1
ATOM 1256 C CA . PHE A 1 164 ? 0.540 4.955 -0.924 1.00 83.25 164 PHE A CA 1
ATOM 1257 C C . PHE A 1 164 ? -0.158 5.758 -2.037 1.00 83.25 164 PHE A C 1
ATOM 1259 O O . PHE A 1 164 ? -0.471 5.205 -3.081 1.00 83.25 164 PHE A O 1
ATOM 1266 N N . ASP A 1 165 ? -0.341 7.070 -1.849 1.00 80.75 165 ASP A N 1
ATOM 1267 C CA . ASP A 1 165 ? -0.955 8.005 -2.809 1.00 80.75 165 ASP A CA 1
ATOM 1268 C C . ASP A 1 165 ? 0.003 8.340 -3.974 1.00 80.75 165 ASP A C 1
ATOM 1270 O O . ASP A 1 165 ? 0.184 9.501 -4.357 1.00 80.75 165 ASP A O 1
ATOM 1274 N N . THR A 1 166 ? 0.685 7.339 -4.524 1.00 72.19 166 THR A N 1
ATOM 1275 C CA . THR A 1 166 ? 1.440 7.485 -5.768 1.00 72.19 166 THR A CA 1
ATOM 1276 C C . THR A 1 166 ? 0.523 7.212 -6.956 1.00 72.19 166 THR A C 1
ATOM 1278 O O . THR A 1 166 ? -0.222 6.239 -6.916 1.00 72.19 166 THR A O 1
ATOM 1281 N N . PRO A 1 167 ? 0.550 8.051 -8.008 1.00 62.00 167 PRO A N 1
ATOM 1282 C CA . PRO A 1 167 ? -0.332 7.888 -9.154 1.00 62.00 167 PRO A CA 1
ATOM 1283 C C . PRO A 1 167 ? -0.094 6.549 -9.845 1.00 62.00 167 PRO A C 1
ATOM 1285 O O . PRO A 1 167 ? 1.037 6.212 -10.205 1.00 62.00 167 PRO A O 1
ATOM 1288 N N . ASP A 1 168 ? -1.192 5.839 -10.055 1.00 63.22 168 ASP A N 1
ATOM 1289 C CA . ASP A 1 168 ? -1.219 4.574 -10.761 1.00 63.22 168 ASP A CA 1
ATOM 1290 C C . ASP A 1 168 ? -1.013 4.784 -12.260 1.00 63.22 168 ASP A C 1
ATOM 1292 O O . ASP A 1 168 ? -1.671 5.610 -12.898 1.00 63.22 168 ASP A O 1
ATOM 1296 N N . LEU A 1 169 ? -0.097 4.009 -12.835 1.00 60.91 169 LEU A N 1
ATOM 1297 C CA . LEU A 1 169 ? 0.000 3.834 -14.277 1.00 60.91 169 LEU A CA 1
ATOM 1298 C C . LEU A 1 169 ? -0.445 2.417 -14.577 1.00 60.91 169 LEU A C 1
ATOM 1300 O O . LEU A 1 169 ? 0.269 1.484 -14.235 1.00 60.91 169 LEU A O 1
ATOM 1304 N N . TRP A 1 170 ? -1.618 2.267 -15.180 1.00 66.69 170 TRP A N 1
ATOM 1305 C CA . TRP A 1 170 ? -2.099 0.975 -15.654 1.00 66.69 170 TRP A CA 1
ATOM 1306 C C . TRP A 1 170 ? -1.815 0.847 -17.142 1.00 66.69 170 TRP A C 1
ATOM 1308 O O . TRP A 1 170 ? -1.851 1.831 -17.886 1.00 66.69 170 TRP A O 1
ATOM 1318 N N . LYS A 1 171 ? -1.542 -0.379 -17.590 1.00 64.69 171 LYS A N 1
ATOM 1319 C CA . LYS A 1 171 ? -1.457 -0.669 -19.021 1.00 64.69 171 LYS A CA 1
ATOM 1320 C C . LYS A 1 171 ? -2.836 -0.508 -19.647 1.00 64.69 171 LYS A C 1
ATOM 1322 O O . LYS A 1 171 ? -3.840 -0.898 -19.060 1.00 64.69 171 LYS A O 1
ATOM 1327 N N . GLU A 1 172 ? -2.865 0.011 -20.866 1.00 62.47 172 GLU A N 1
ATOM 1328 C CA . GLU A 1 172 ? -4.070 -0.034 -21.685 1.00 62.47 172 GLU A CA 1
ATOM 1329 C C . GLU A 1 172 ? -4.478 -1.498 -21.892 1.00 62.47 172 GLU A C 1
ATOM 1331 O O . GLU A 1 172 ? -3.670 -2.327 -22.321 1.00 62.47 172 GLU A O 1
ATOM 1336 N N . MET A 1 173 ? -5.725 -1.819 -21.547 1.00 69.31 173 MET A N 1
ATOM 1337 C CA . MET A 1 173 ? -6.291 -3.155 -21.705 1.00 69.31 173 MET A CA 1
ATOM 1338 C C . MET A 1 173 ? -7.380 -3.153 -22.771 1.00 69.31 173 MET A C 1
ATOM 1340 O O . MET A 1 173 ? -8.067 -2.156 -22.994 1.00 69.31 173 MET A O 1
ATOM 1344 N N . VAL A 1 174 ? -7.543 -4.298 -23.431 1.00 77.44 174 VAL A N 1
ATOM 1345 C CA . VAL A 1 174 ? -8.648 -4.519 -24.364 1.00 77.44 174 VAL A CA 1
ATOM 1346 C C . VAL A 1 174 ? -9.934 -4.674 -23.559 1.00 77.44 174 VAL A C 1
ATOM 1348 O O . VAL A 1 174 ? -9.977 -5.441 -22.600 1.00 77.44 174 VAL A O 1
ATOM 1351 N N . PHE A 1 175 ? -10.990 -3.968 -23.962 1.00 79.38 175 PHE A N 1
ATOM 1352 C CA . PHE A 1 175 ? -12.288 -4.063 -23.303 1.00 79.38 175 PHE A CA 1
ATOM 1353 C C . PHE A 1 175 ? -12.880 -5.468 -23.461 1.00 79.38 175 PHE A C 1
ATOM 1355 O O . PHE A 1 175 ? -13.254 -5.885 -24.560 1.00 79.38 175 PHE A O 1
ATOM 1362 N N . THR A 1 176 ? -12.981 -6.187 -22.349 1.00 85.81 176 THR A N 1
ATOM 1363 C CA . THR A 1 176 ? -13.717 -7.447 -22.226 1.00 85.81 176 THR A CA 1
ATOM 1364 C C . THR A 1 176 ? -15.123 -7.188 -21.680 1.00 85.81 176 THR A C 1
ATOM 1366 O O . THR A 1 176 ? -15.461 -6.075 -21.265 1.00 85.81 176 THR A O 1
ATOM 1369 N N . LYS A 1 177 ? -15.996 -8.202 -21.726 1.00 87.81 177 LYS A N 1
ATOM 1370 C CA . LYS A 1 177 ? -17.320 -8.096 -21.102 1.00 87.81 177 LYS A CA 1
ATOM 1371 C C . LYS A 1 177 ? -17.156 -8.062 -19.587 1.00 87.81 177 LYS A C 1
ATOM 1373 O O . LYS A 1 177 ? -16.305 -8.756 -19.043 1.00 87.81 177 LYS A O 1
ATOM 1378 N N . SER A 1 178 ? -17.988 -7.275 -18.911 1.00 86.50 178 SER A N 1
ATOM 1379 C CA . SER A 1 178 ? -17.928 -7.187 -17.454 1.00 86.50 178 SER A CA 1
ATOM 1380 C C . SER A 1 178 ? -18.290 -8.516 -16.802 1.00 86.50 178 SER A C 1
ATOM 1382 O O . SER A 1 178 ? -19.195 -9.221 -17.257 1.00 86.50 178 SER A O 1
ATOM 1384 N N . SER A 1 179 ? -17.646 -8.824 -15.676 1.00 85.62 179 SER A N 1
ATOM 1385 C CA . SER A 1 179 ? -17.916 -10.043 -14.902 1.00 85.62 179 SER A CA 1
ATOM 1386 C C . SER A 1 179 ? -19.399 -10.156 -14.518 1.00 85.62 179 SER A C 1
ATOM 1388 O O . SER A 1 179 ? -19.970 -11.244 -14.511 1.00 85.62 179 SER A O 1
ATOM 1390 N N . TYR A 1 180 ? -20.074 -9.028 -14.266 1.00 86.44 180 TYR A N 1
ATOM 1391 C CA . TYR A 1 180 ? -21.518 -9.025 -14.021 1.00 86.44 180 TYR A CA 1
ATOM 1392 C C . TYR A 1 180 ? -22.336 -9.456 -15.236 1.00 86.44 180 TYR A C 1
ATOM 1394 O O . TYR A 1 180 ? -23.329 -10.165 -15.071 1.00 86.44 180 TYR A O 1
ATOM 1402 N N . GLN A 1 181 ? -21.938 -9.046 -16.439 1.00 87.94 181 GLN A N 1
ATOM 1403 C CA . GLN A 1 181 ? -22.629 -9.416 -17.668 1.00 87.94 181 GLN A CA 1
ATOM 1404 C C . GLN A 1 181 ? -22.408 -10.893 -18.012 1.00 87.94 181 GLN A C 1
ATOM 1406 O O . GLN A 1 181 ? -23.352 -11.571 -18.407 1.00 87.94 181 GLN A O 1
ATOM 1411 N N . GLU A 1 182 ? -21.196 -11.412 -17.826 1.00 88.25 182 GLU A N 1
ATOM 1412 C CA . GLU A 1 182 ? -20.885 -12.820 -18.104 1.00 88.25 182 GLU A CA 1
ATOM 1413 C C . GLU A 1 182 ? -21.575 -13.777 -17.126 1.00 88.25 182 GLU A C 1
ATOM 1415 O O . GLU A 1 182 ? -22.106 -14.810 -17.530 1.00 88.25 182 GLU A O 1
ATOM 1420 N N . PHE A 1 183 ? -21.630 -13.417 -15.842 1.00 88.75 183 PHE A N 1
ATOM 1421 C CA . PHE A 1 183 ? -22.195 -14.268 -14.793 1.00 88.75 183 PHE A CA 1
ATOM 1422 C C . PHE A 1 183 ? -23.629 -13.893 -14.394 1.00 88.75 183 PHE A C 1
ATOM 1424 O O . PHE A 1 183 ? -24.088 -14.270 -13.313 1.00 88.75 183 PHE A O 1
ATOM 1431 N N . THR A 1 184 ? -24.371 -13.193 -15.259 1.00 88.75 184 THR A N 1
ATOM 1432 C CA . THR A 1 184 ? -25.759 -12.784 -14.972 1.00 88.75 184 THR A CA 1
ATOM 1433 C C . THR A 1 184 ? -26.652 -13.986 -14.631 1.00 88.75 184 THR A C 1
ATOM 1435 O O . THR A 1 184 ? -27.317 -13.975 -13.594 1.00 88.75 184 THR A O 1
ATOM 1438 N N . ASP A 1 185 ? -26.607 -15.063 -15.422 1.00 88.81 185 ASP A N 1
ATOM 1439 C CA . ASP A 1 185 ? -27.419 -16.273 -15.191 1.00 88.81 185 ASP A CA 1
ATOM 1440 C C . ASP A 1 185 ? -27.100 -16.965 -13.861 1.00 88.81 185 ASP A C 1
ATOM 1442 O O . ASP A 1 185 ? -27.953 -17.611 -13.246 1.00 88.81 185 ASP A O 1
ATOM 1446 N N . HIS A 1 186 ? -25.848 -16.850 -13.420 1.00 87.44 186 HIS A N 1
ATOM 1447 C CA . HIS A 1 186 ? -25.389 -17.409 -12.159 1.00 87.44 186 HIS A CA 1
ATOM 1448 C C . HIS A 1 186 ? -25.908 -16.590 -10.978 1.00 87.44 186 HIS A C 1
ATOM 1450 O O . HIS A 1 186 ? -26.468 -17.150 -10.037 1.00 87.44 186 HIS A O 1
ATOM 1456 N N . LEU A 1 187 ? -25.805 -15.261 -11.066 1.00 86.19 187 LEU A N 1
ATOM 1457 C CA . LEU A 1 187 ? -26.296 -14.344 -10.040 1.00 86.19 187 LEU A CA 1
ATOM 1458 C C . LEU A 1 187 ? -27.805 -14.485 -9.818 1.00 86.19 187 LEU A C 1
ATOM 1460 O O . LEU A 1 187 ? -28.254 -14.475 -8.678 1.00 86.19 187 LEU A O 1
ATOM 1464 N N . VAL A 1 188 ? -28.596 -14.705 -10.869 1.00 86.62 188 VAL A N 1
ATOM 1465 C CA . VAL A 1 188 ? -30.046 -14.961 -10.731 1.00 86.62 188 VAL A CA 1
ATOM 1466 C C . VAL A 1 188 ? -30.343 -16.266 -9.967 1.00 86.62 188 VAL A C 1
ATOM 1468 O O . VAL A 1 188 ? -31.425 -16.449 -9.414 1.00 86.62 188 VAL A O 1
ATOM 1471 N N . LYS A 1 189 ? -29.401 -17.209 -9.897 1.00 83.81 189 LYS A N 1
ATOM 1472 C CA . LYS A 1 189 ? -29.589 -18.458 -9.142 1.00 83.81 189 LYS A CA 1
ATOM 1473 C C . LYS A 1 189 ? -29.122 -18.337 -7.698 1.00 83.81 189 LYS A C 1
ATOM 1475 O O . LYS A 1 189 ? -29.800 -18.857 -6.814 1.00 83.81 189 LYS A O 1
ATOM 1480 N N . THR A 1 190 ? -27.984 -17.690 -7.463 1.00 79.31 190 THR A N 1
ATOM 1481 C CA . THR A 1 190 ? -27.346 -17.635 -6.140 1.00 79.31 190 THR A CA 1
ATOM 1482 C C . THR A 1 190 ? -27.746 -16.405 -5.334 1.00 79.31 190 THR A C 1
ATOM 1484 O O . THR A 1 190 ? -28.020 -16.530 -4.146 1.00 79.31 190 THR A O 1
ATOM 1487 N N . TYR A 1 191 ? -27.844 -15.235 -5.967 1.00 72.62 191 TYR A N 1
ATOM 1488 C CA . TYR A 1 191 ? -28.078 -13.963 -5.283 1.00 72.62 191 TYR A CA 1
ATOM 1489 C C . TYR A 1 191 ? -29.555 -13.744 -4.945 1.00 72.62 191 TYR A C 1
ATOM 1491 O O . TYR A 1 191 ? -29.917 -13.556 -3.786 1.00 72.62 191 TYR A O 1
ATOM 1499 N N . THR A 1 192 ? -30.439 -13.825 -5.942 1.00 65.25 192 THR A N 1
ATOM 1500 C CA . THR A 1 192 ? -31.857 -13.447 -5.781 1.00 65.25 192 THR A CA 1
ATOM 1501 C C . THR A 1 192 ? -32.673 -14.433 -4.947 1.00 65.25 192 THR A C 1
ATOM 1503 O O . THR A 1 192 ? -33.754 -14.082 -4.492 1.00 65.25 192 THR A O 1
ATOM 1506 N N . ARG A 1 193 ? -32.177 -15.657 -4.716 1.00 56.75 193 ARG A N 1
ATOM 1507 C CA . ARG A 1 193 ? -32.817 -16.625 -3.804 1.00 56.75 193 ARG A CA 1
ATOM 1508 C C . ARG A 1 193 ? -32.564 -16.328 -2.326 1.00 56.75 193 ARG A C 1
ATOM 1510 O O . ARG A 1 193 ? -33.314 -16.814 -1.493 1.00 56.75 193 ARG A O 1
ATOM 1517 N N . VAL A 1 194 ? -31.514 -15.569 -2.016 1.00 51.97 194 VAL A N 1
ATOM 1518 C CA . VAL A 1 194 ? -31.127 -15.201 -0.643 1.00 51.97 194 VAL A CA 1
ATOM 1519 C C . VAL A 1 194 ? -31.761 -13.863 -0.230 1.00 51.97 194 VAL A C 1
ATOM 1521 O O . VAL A 1 194 ? -31.819 -13.545 0.950 1.00 51.97 194 VAL A O 1
ATOM 1524 N N . SER A 1 195 ? -32.262 -13.080 -1.194 1.00 50.44 195 SER A N 1
ATOM 1525 C CA . SER A 1 195 ? 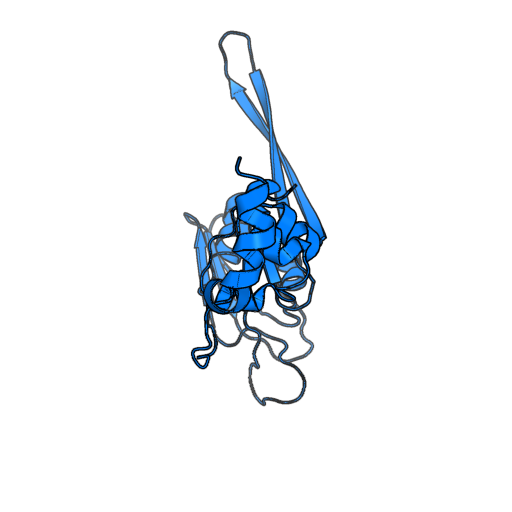-32.877 -11.759 -0.978 1.00 50.44 195 SER A CA 1
ATOM 1526 C C . SER A 1 195 ? -34.390 -11.790 -0.689 1.00 50.44 195 SER A C 1
ATOM 1528 O O . SER A 1 195 ? -35.013 -10.727 -0.713 1.00 50.44 195 SER A O 1
ATOM 1530 N N . VAL A 1 196 ? -34.981 -12.975 -0.479 1.00 40.28 196 VAL A N 1
ATOM 1531 C CA . VAL A 1 196 ? -36.414 -13.183 -0.176 1.00 40.28 196 VAL A CA 1
ATOM 1532 C C . VAL A 1 196 ? -36.580 -13.699 1.243 1.00 40.28 196 VAL A C 1
ATOM 1534 O O . VAL A 1 196 ? -35.840 -14.642 1.600 1.00 40.28 196 VAL A O 1
#

Radius of gyration: 19.59 Å; chains: 1; bounding box: 57×38×58 Å

InterPro domains:
  IPR000851 Small ribosomal subunit protein uS5 [PTHR13718] (1-165)
  IPR005324 Small ribosomal subunit protein uS5, C-terminal [PF03719] (109-165)
  IPR013810 Small ribosomal subunit protein uS5, N-terminal [PF00333] (40-71)
  IPR013810 Small ribosomal subunit protein uS5, N-terminal [PS50881] (38-70)
  IPR014721 Small ribosomal subunit protein uS5 domain 2-type fold, subgroup [G3DSA:3.30.230.10] (88-172)
  IPR020568 Ribosomal protein uS5 domain 2-type superfamily [SSF54211] (101-165)

Foldseek 3Di:
DDQDPVVVCLVVCVDPDP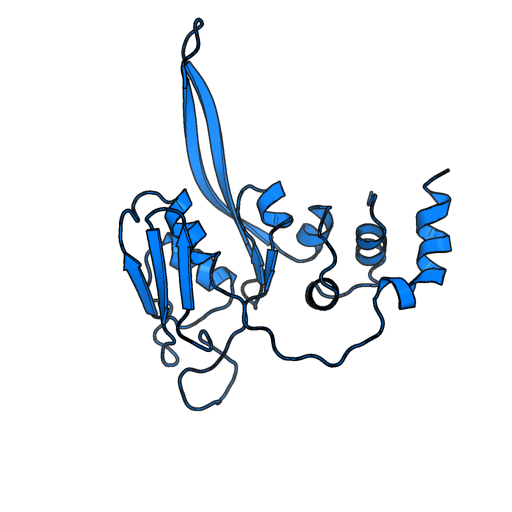VLCVVVVPQDPFLVSQVVPKDKDWDDKDWDWDADPVGIDIDIATFMWIADLEFKIFGGDSGNRSRGIDGADFAAPDDPPDDGAFHNAWWWFFFDQKIKIKHTDHPPPADDDDPLLSVRCSRNNHGDIDMDMDDDCVPSNRVVVRSVRTDHDDDDDDDDDRSCVVCVVVCVVPPVVVVD

Organism: Nannospalax galili (NCBI:txid1026970)

Sequence (196 aa):
IPVTKLGHLVNDMKIKSLEEIYVFSHPLQESEIIDFFLGDEVLKIMPVQKQTQAGQLAKFKAFVTIGDYNDCWSGWIIILAKLSTISLQRGYQGNKIGEPHTIPCKVTGQCDSVLVRLIPAPRGIGIVSAPVPKKLLLMAGIDDCYTSARSHTATLGNFAKATFDTPDLWKEMVFTKSSYQEFTDHLVKTYTRVSV

pLDDT: mean 82.55, std 11.57, range [40.28, 95.31]

Secondary structure (DSSP, 8-state):
---SHHHHHHHTT----HHHHHHTT-----THHHHTT-EEEEEEEEEEEEEETTEEEEEEEEEEEEE-SSSEEE-SSHHHHHHTEEEPPPB-SSS--SS--B-SS-EEEEETTEEEEEEE--TTS-EES-HHHHHHHHHTT--BEEEEEES-TT-HHHHHHHHH-PPP-PPP---PPPHHHHTHHHHHHHTTTT--